Protein AF-A0A9J7KGA0-F1 (afdb_monomer)

Mean predicted aligned error: 6.12 Å

InterPro domains:
  IPR001611 Leucine-rich repeat [PF00560] (191-211)
  IPR001611 Leucine-rich repeat [PF13855] (213-264)
  IPR001611 Leucine-rich repeat [PS51450] (236-257)
  IPR002110 Ankyrin repeat [PF00023] (103-130)
  IPR002110 Ankyrin repeat [PF12796] (8-99)
  IPR002110 Ankyrin repeat [PR01415] (36-51)
  IPR002110 Ankyrin repeat [PR01415] (84-98)
  IPR002110 Ankyrin repeat [PS50088] (35-67)
  IPR002110 Ankyrin repeat [PS50088] (68-100)
  IPR002110 Ankyrin repeat [PS50088] (101-133)
  IPR002110 Ankyrin repeat [SM00248] (3-32)
  IPR002110 Ankyrin repeat [SM00248] (35-64)
  IPR002110 Ankyrin repeat [SM00248] (68-97)
  IPR002110 Ankyrin repeat [SM00248] (101-130)
  IPR003591 Leucine-rich repeat, typical subtype [SM00369] (189-210)
  IPR003591 Leucine-rich repeat, typical subtype [SM00369] (211-233)
  IPR003591 Leucine-rich repeat, typical subtype [SM00369] (234-257)
  IPR032675 Leucine-rich repeat domain superfamily [G3DSA:3.80.10.10] (159-272)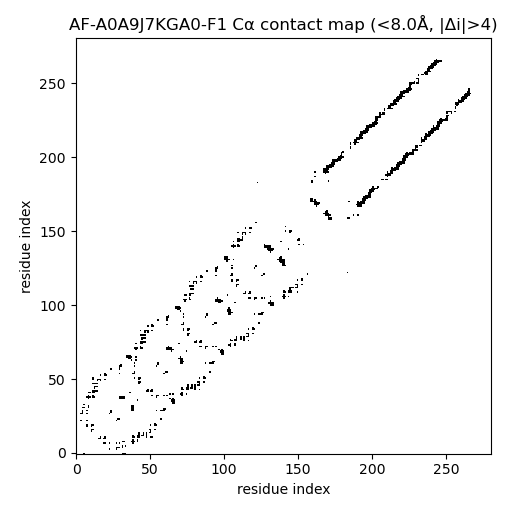
  IPR036770 Ankyrin repeat-containing domain superfamily [G3DSA:1.25.40.20] (1-158)
  IPR036770 Ankyrin repeat-containing domain superfamily [SSF48403] (6-155)

Solvent-accessible surface area (backbone atoms only — not comparable to full-atom values): 14461 Å² total; per-residue (Å²): 134,55,75,64,40,53,48,38,29,55,27,21,46,70,42,38,43,70,61,34,52,50,42,48,76,73,66,46,60,63,78,42,58,62,90,40,43,30,23,52,38,35,6,21,47,64,41,23,40,69,32,35,51,54,42,45,74,70,64,33,66,60,68,46,54,30,80,65,42,40,29,24,49,31,36,5,19,47,64,43,23,44,69,27,36,50,53,41,50,75,69,64,34,66,61,69,45,56,28,81,44,43,34,28,27,53,31,34,4,23,56,62,57,19,40,66,29,36,48,54,39,50,74,74,62,40,69,70,81,52,55,17,40,58,96,80,40,80,36,28,27,71,76,49,35,80,39,70,64,36,50,48,46,56,50,50,61,57,36,65,49,68,41,78,53,94,92,28,40,25,31,60,50,54,62,69,65,37,58,55,76,64,73,73,62,52,74,50,36,76,31,22,28,44,35,44,24,49,26,48,24,45,51,54,66,58,59,63,45,56,32,52,48,26,27,33,41,36,37,28,42,27,48,22,45,50,57,39,65,31,66,55,70,32,84,49,34,26,36,38,33,45,21,46,29,54,54,83,62,76,42,86,54,53,84,73,45,75,54,80,43,77,42,66,63,45,76,76,68,78,80,53,51,83,73,62,68,77,79,73,132

Sequence (281 aa):
MEEKEKELIDAAGRGDEVRVQQLLAEGVNVNAAHGGWTALHEAARNGHTGTVQALLTAGAPVDSRSTAEHTPLDFAAEKGHTGTVTALLAAGADINARDYDSSTPLHKAAENGHPDCVRVLLRAGANTVIKGNIDGNKKTAEELAEQEDVLKVFQFFKDLKPKVVDDLLTIELSGKGLTSVPAEVFDATDIERLVLSENRLTSIPEEIGQLQKLRELKLENNLLTELPQAITTLPNLQHIDVSHNKLETLPDGISRLQLHELYLKTIDSKRYQKKFVHYFS

Secondary structure (DSSP, 8-state):
--HHHHHHHHHHHTT-HHHHHHHHHTT--TT-EETTEEHHHHHHHTT-HHHHHHHHHTT--TT---TTS--HHHHHHHTT-HHHHHHHHHTT--TT---TT---HHHHHHHTT-HHHHHHHHHTT--TT--EEETTEEE-HHHH--SHHHHHHHHHHHHTS-EEETTEEEEE-TTS--SS--GGGTT-TT-SEEE--SS--S---GGGGG-TT--EEE--SS--S---GGGGG-TT--EEE-TTS--S---TTGGGS--SEEE---S-TTTTHHHHTTS--

pLDDT: mean 92.42, std 13.12, range [33.19, 98.88]

Structure (mmCIF, N/CA/C/O backbone):
data_AF-A0A9J7KGA0-F1
#
_entry.id   AF-A0A9J7KGA0-F1
#
loop_
_atom_site.group_PDB
_atom_site.id
_atom_site.type_symbol
_atom_site.label_atom_id
_atom_site.label_alt_id
_atom_site.label_comp_id
_atom_site.label_asym_id
_atom_site.label_entity_id
_atom_site.label_seq_id
_atom_site.pdbx_PDB_ins_code
_atom_site.Cartn_x
_atom_site.Cartn_y
_atom_site.Cartn_z
_atom_site.occupancy
_atom_site.B_iso_or_equiv
_atom_site.auth_seq_id
_atom_site.auth_comp_id
_atom_site.auth_asym_id
_atom_site.auth_atom_id
_atom_site.pdbx_PDB_model_num
ATOM 1 N N . MET A 1 1 ? 22.020 -6.355 -28.852 1.00 69.00 1 MET A N 1
ATOM 2 C CA . MET A 1 1 ? 21.158 -5.214 -28.524 1.00 69.00 1 MET A CA 1
ATOM 3 C C . MET A 1 1 ? 21.333 -4.188 -29.616 1.00 69.00 1 MET A C 1
ATOM 5 O O . MET A 1 1 ? 22.473 -3.875 -29.947 1.00 69.00 1 MET A O 1
ATOM 9 N N . GLU A 1 2 ? 20.234 -3.750 -30.207 1.00 86.19 2 GLU A N 1
ATOM 10 C CA . GLU A 1 2 ? 20.217 -2.686 -31.210 1.00 86.19 2 GLU A CA 1
ATOM 11 C C . GLU A 1 2 ? 20.407 -1.315 -30.540 1.00 86.19 2 GLU A C 1
ATOM 13 O O . GLU A 1 2 ? 20.063 -1.134 -29.373 1.00 86.19 2 GLU A O 1
ATOM 18 N N . GLU A 1 3 ? 20.937 -0.323 -31.261 1.00 92.25 3 GLU A N 1
ATOM 19 C CA . GLU A 1 3 ? 21.208 1.013 -30.696 1.00 92.25 3 GLU A CA 1
ATOM 20 C C . GLU A 1 3 ? 19.946 1.657 -30.094 1.00 92.25 3 GLU A C 1
ATOM 22 O O . GLU A 1 3 ? 19.992 2.244 -29.016 1.00 92.25 3 GLU A O 1
ATOM 27 N N . LYS A 1 4 ? 18.789 1.462 -30.741 1.00 95.12 4 LYS A N 1
ATOM 28 C CA . LYS A 1 4 ? 17.498 1.978 -30.265 1.00 95.12 4 LYS A CA 1
ATOM 29 C C . LYS A 1 4 ? 16.988 1.292 -28.997 1.00 95.12 4 LYS A C 1
ATOM 31 O O . LYS A 1 4 ? 16.292 1.919 -28.208 1.00 95.12 4 LYS A O 1
ATOM 36 N N . GLU A 1 5 ? 17.325 0.021 -28.785 1.00 96.56 5 GLU A N 1
ATOM 37 C CA . GLU A 1 5 ? 16.978 -0.694 -27.550 1.00 96.56 5 GLU A CA 1
ATOM 38 C C . GLU A 1 5 ? 17.760 -0.126 -26.361 1.00 96.56 5 GLU A C 1
ATOM 40 O O . GLU A 1 5 ? 17.200 0.085 -25.287 1.00 96.56 5 GLU A O 1
ATOM 45 N N . LYS A 1 6 ? 19.046 0.179 -26.566 1.00 95.88 6 LYS A N 1
ATOM 46 C CA . LYS A 1 6 ? 19.857 0.870 -25.560 1.00 95.88 6 LYS A CA 1
ATOM 47 C C . LYS A 1 6 ? 19.326 2.280 -25.305 1.00 95.88 6 LYS A C 1
ATOM 49 O O . LYS A 1 6 ? 19.178 2.678 -24.154 1.00 95.88 6 LYS A O 1
ATOM 54 N N . GLU A 1 7 ? 18.971 2.999 -26.368 1.00 97.44 7 GLU A N 1
ATOM 55 C CA . GLU A 1 7 ? 18.367 4.326 -26.258 1.00 97.44 7 GLU A CA 1
ATOM 56 C C . GLU A 1 7 ? 17.050 4.299 -25.468 1.00 97.44 7 GLU A C 1
ATOM 58 O O . GLU A 1 7 ? 16.812 5.199 -24.667 1.00 97.44 7 GLU A O 1
ATOM 63 N N . LEU A 1 8 ? 16.220 3.261 -25.638 1.00 98.38 8 LEU A N 1
ATOM 64 C CA . LEU A 1 8 ? 14.987 3.078 -24.867 1.00 98.38 8 LEU A CA 1
ATOM 65 C C . LEU A 1 8 ? 15.279 2.934 -23.371 1.00 98.38 8 LEU A C 1
ATOM 67 O O . LEU A 1 8 ? 14.627 3.591 -22.562 1.00 98.38 8 LEU A O 1
ATOM 71 N N . ILE A 1 9 ? 16.266 2.110 -23.007 1.00 97.88 9 ILE A N 1
ATOM 72 C CA . ILE A 1 9 ? 16.688 1.921 -21.612 1.00 97.88 9 ILE A CA 1
ATOM 73 C C . ILE A 1 9 ? 17.215 3.242 -21.031 1.00 97.88 9 ILE A C 1
ATOM 75 O O . ILE A 1 9 ? 16.792 3.656 -19.951 1.00 97.88 9 ILE A O 1
ATOM 79 N N . ASP A 1 10 ? 18.069 3.947 -21.774 1.00 97.81 10 ASP A N 1
ATOM 80 C CA . ASP A 1 10 ? 18.654 5.217 -21.344 1.00 97.81 10 ASP A CA 1
ATOM 81 C C . ASP A 1 10 ? 17.592 6.328 -21.210 1.00 97.81 10 ASP A C 1
ATOM 83 O O . ASP A 1 10 ? 17.629 7.120 -20.266 1.00 97.81 10 ASP A O 1
ATOM 87 N N . ALA A 1 11 ? 16.639 6.414 -22.145 1.00 98.31 11 ALA A N 1
ATOM 88 C CA . ALA A 1 11 ? 15.525 7.362 -22.091 1.00 98.31 11 ALA A CA 1
ATOM 89 C C . ALA A 1 11 ? 14.603 7.069 -20.903 1.00 98.31 11 ALA A C 1
ATOM 91 O O . ALA A 1 11 ? 14.199 7.996 -20.195 1.00 98.31 11 ALA A O 1
ATOM 92 N N . ALA A 1 12 ? 14.341 5.787 -20.637 1.00 98.56 12 ALA A N 1
ATOM 93 C CA . ALA A 1 12 ? 13.545 5.362 -19.500 1.00 98.56 12 ALA A CA 1
ATOM 94 C C . ALA A 1 12 ? 14.199 5.738 -18.164 1.00 98.56 12 ALA A C 1
ATOM 96 O O . ALA A 1 12 ? 13.534 6.289 -17.288 1.00 98.56 12 ALA A O 1
ATOM 97 N N . GLY A 1 13 ? 15.514 5.538 -18.044 1.00 98.06 13 GLY A N 1
ATOM 98 C CA . GLY A 1 13 ? 16.284 5.941 -16.869 1.00 98.06 13 GLY A CA 1
ATOM 99 C C . GLY A 1 13 ? 16.339 7.454 -16.637 1.00 98.06 13 GLY A C 1
ATOM 100 O O . GLY A 1 13 ? 16.525 7.871 -15.500 1.00 98.06 13 GLY A O 1
ATOM 101 N N . ARG A 1 14 ? 16.147 8.285 -17.671 1.00 98.19 14 ARG A N 1
ATOM 102 C CA . ARG A 1 14 ? 16.038 9.753 -17.533 1.00 98.19 14 ARG A CA 1
ATOM 103 C C . ARG A 1 14 ? 14.607 10.251 -17.317 1.00 98.19 14 ARG A C 1
ATOM 105 O O . ARG A 1 14 ? 14.419 11.449 -17.111 1.00 98.19 14 ARG A O 1
ATOM 112 N N . GLY A 1 15 ? 13.612 9.372 -17.434 1.00 97.75 15 GLY A N 1
ATOM 113 C CA . GLY A 1 15 ? 12.201 9.747 -17.372 1.00 97.75 15 GLY A CA 1
ATOM 114 C C . GLY A 1 15 ? 11.723 10.532 -18.594 1.00 97.75 15 GLY A C 1
ATOM 115 O O . GLY A 1 15 ? 10.752 11.280 -18.498 1.00 97.75 15 GLY A O 1
ATOM 116 N N . ASP A 1 16 ? 12.401 10.392 -19.738 1.00 98.06 16 ASP A N 1
ATOM 117 C CA . ASP A 1 16 ? 11.999 11.020 -21.000 1.00 98.06 16 ASP A CA 1
ATOM 118 C C . ASP A 1 16 ? 10.822 10.246 -21.609 1.00 98.06 16 ASP A C 1
ATOM 120 O O . ASP A 1 16 ? 10.966 9.447 -22.537 1.00 98.06 16 ASP A O 1
ATOM 124 N N . GLU A 1 17 ? 9.644 10.441 -21.018 1.00 96.75 17 GLU A N 1
ATOM 125 C CA . GLU A 1 17 ? 8.418 9.732 -21.382 1.00 96.75 17 GLU A CA 1
ATOM 126 C C . GLU A 1 17 ? 8.071 9.904 -22.865 1.00 96.75 17 GLU A C 1
ATOM 128 O O . GLU A 1 17 ? 7.678 8.938 -23.518 1.00 96.75 17 GLU A O 1
ATOM 133 N N . VAL A 1 18 ? 8.286 11.101 -23.418 1.00 97.69 18 VAL A N 1
ATOM 134 C CA . VAL A 1 18 ? 8.027 11.394 -24.833 1.00 97.69 18 VAL A CA 1
ATOM 135 C C . VAL A 1 18 ? 8.933 10.550 -25.722 1.00 97.69 18 VAL A C 1
ATOM 137 O O . VAL A 1 18 ? 8.449 9.906 -26.657 1.00 97.69 18 VAL A O 1
ATOM 140 N N . ARG A 1 19 ? 10.240 10.503 -25.430 1.00 98.12 19 ARG A N 1
ATOM 141 C CA . ARG A 1 19 ? 11.164 9.696 -26.231 1.00 98.12 19 ARG A CA 1
ATOM 142 C C . ARG A 1 19 ? 10.892 8.204 -26.083 1.00 98.12 19 ARG A C 1
ATOM 144 O O . ARG A 1 19 ? 10.942 7.491 -27.084 1.00 98.12 19 ARG A O 1
ATOM 151 N N . VAL A 1 20 ? 10.559 7.742 -24.878 1.00 98.44 20 VAL A N 1
ATOM 152 C CA . VAL A 1 20 ? 10.150 6.351 -24.629 1.00 98.44 20 VAL A CA 1
ATOM 153 C C . VAL A 1 20 ? 8.931 5.992 -25.478 1.00 98.44 20 VAL A C 1
ATOM 155 O O . VAL A 1 20 ? 8.985 5.022 -26.229 1.00 98.44 20 VAL A O 1
ATOM 158 N N . GLN A 1 21 ? 7.866 6.796 -25.446 1.00 97.88 21 GLN A N 1
ATOM 159 C CA . GLN A 1 21 ? 6.665 6.563 -26.257 1.00 97.88 21 GLN A CA 1
ATOM 160 C C . GLN A 1 21 ? 6.969 6.558 -27.759 1.00 97.88 21 GLN A C 1
ATOM 162 O O . GLN A 1 21 ? 6.458 5.706 -28.484 1.00 97.88 21 GLN A O 1
ATOM 167 N N . GLN A 1 22 ? 7.835 7.461 -28.229 1.00 98.06 22 GLN A N 1
ATOM 168 C CA . GLN A 1 22 ? 8.253 7.488 -29.629 1.00 98.06 22 GLN A CA 1
ATOM 169 C C . GLN A 1 22 ? 8.994 6.202 -30.027 1.00 98.06 22 GLN A C 1
ATOM 171 O O . GLN A 1 22 ? 8.659 5.598 -31.043 1.00 98.06 22 GLN A O 1
ATOM 176 N N . LEU A 1 23 ? 9.976 5.761 -29.234 1.00 98.06 23 LEU A N 1
ATOM 177 C CA . LEU A 1 23 ? 10.734 4.532 -29.498 1.00 98.06 23 LEU A CA 1
ATOM 178 C C . LEU A 1 23 ? 9.819 3.299 -29.517 1.00 98.06 23 LEU A C 1
ATOM 180 O O . LEU A 1 23 ? 9.940 2.450 -30.399 1.00 98.06 23 LEU A O 1
ATOM 184 N N . LEU A 1 24 ? 8.856 3.225 -28.599 1.00 97.31 24 LEU A N 1
ATOM 185 C CA . LEU A 1 24 ? 7.863 2.150 -28.571 1.00 97.31 24 LEU A CA 1
ATOM 186 C C . LEU A 1 24 ? 6.955 2.180 -29.813 1.00 97.31 24 LEU A C 1
ATOM 188 O O . LEU A 1 24 ? 6.692 1.135 -30.405 1.00 97.31 24 LEU A O 1
ATOM 192 N N . ALA A 1 25 ? 6.532 3.366 -30.264 1.00 97.38 25 ALA A N 1
ATOM 193 C CA . ALA A 1 25 ? 5.752 3.530 -31.495 1.00 97.38 25 ALA A CA 1
ATOM 194 C C . ALA A 1 25 ? 6.543 3.163 -32.766 1.00 97.38 25 ALA A C 1
ATOM 196 O O . ALA A 1 25 ? 5.957 2.728 -33.756 1.00 97.38 25 ALA A O 1
ATOM 197 N N . GLU A 1 26 ? 7.872 3.291 -32.736 1.00 96.94 26 GLU A N 1
ATOM 198 C CA . GLU A 1 26 ? 8.779 2.815 -33.789 1.00 96.94 26 GLU A CA 1
ATOM 199 C C . GLU A 1 26 ? 8.969 1.282 -33.778 1.00 96.94 26 GLU A C 1
ATOM 201 O O . GLU A 1 26 ? 9.678 0.750 -34.634 1.00 96.94 26 GLU A O 1
ATOM 206 N N . GLY A 1 27 ? 8.336 0.562 -32.843 1.00 95.62 27 GLY A N 1
ATOM 207 C CA . GLY A 1 27 ? 8.402 -0.896 -32.733 1.00 95.62 27 GLY A CA 1
ATOM 208 C C . GLY A 1 27 ? 9.640 -1.414 -32.000 1.00 95.62 27 GLY A C 1
ATOM 209 O O . GLY A 1 27 ? 9.964 -2.595 -32.126 1.00 95.62 27 GLY A O 1
ATOM 210 N N . VAL A 1 28 ? 10.344 -0.557 -31.248 1.00 97.50 28 VAL A N 1
ATOM 211 C CA . VAL A 1 28 ? 11.482 -0.988 -30.426 1.00 97.50 28 VAL A CA 1
ATOM 212 C C . VAL A 1 28 ? 10.998 -1.985 -29.378 1.00 97.50 28 VAL A C 1
ATOM 214 O O . VAL A 1 28 ? 9.994 -1.767 -28.700 1.00 97.50 28 VAL A O 1
ATOM 217 N N . ASN A 1 29 ? 11.729 -3.089 -29.241 1.00 96.62 29 ASN A N 1
ATOM 218 C CA . ASN A 1 29 ? 11.404 -4.149 -28.302 1.00 96.62 29 ASN A CA 1
ATOM 219 C C . ASN A 1 29 ? 11.450 -3.641 -26.849 1.00 96.62 29 ASN A C 1
ATOM 221 O O . ASN A 1 29 ? 12.522 -3.443 -26.279 1.00 96.62 29 ASN A O 1
ATOM 225 N N . VAL A 1 30 ? 10.277 -3.499 -26.229 1.00 97.06 30 VAL A N 1
ATOM 226 C CA . VAL A 1 30 ? 10.121 -3.066 -24.829 1.00 97.06 30 VAL A CA 1
ATOM 227 C C . VAL A 1 30 ? 10.809 -4.000 -23.821 1.00 97.06 30 VAL A C 1
ATOM 229 O O . VAL A 1 30 ? 11.177 -3.578 -22.725 1.00 97.06 30 VAL A O 1
ATOM 232 N N . ASN A 1 31 ? 11.054 -5.253 -24.215 1.00 95.00 31 ASN A N 1
ATOM 233 C CA . ASN A 1 31 ? 11.674 -6.284 -23.380 1.00 95.00 31 ASN A CA 1
ATOM 234 C C . ASN A 1 31 ? 13.195 -6.340 -23.520 1.00 95.00 31 ASN A C 1
ATOM 236 O O . ASN A 1 31 ? 13.828 -7.250 -22.981 1.00 95.00 31 ASN A O 1
ATOM 240 N N . ALA A 1 32 ? 13.792 -5.419 -24.276 1.00 94.88 32 ALA A N 1
ATOM 241 C CA . ALA A 1 32 ? 15.233 -5.379 -24.415 1.00 94.88 32 ALA A CA 1
ATOM 242 C C . ALA A 1 32 ? 15.903 -5.175 -23.047 1.00 94.88 32 ALA A C 1
ATOM 244 O O . ALA A 1 32 ? 15.463 -4.362 -22.230 1.00 94.88 32 ALA A O 1
ATOM 245 N N . ALA A 1 33 ? 16.974 -5.932 -22.807 1.00 94.75 33 ALA A N 1
ATOM 246 C CA . ALA A 1 33 ? 17.689 -5.928 -21.538 1.00 94.75 33 ALA A CA 1
ATOM 247 C C . ALA A 1 33 ? 19.200 -5.794 -21.748 1.00 94.75 33 ALA A C 1
ATOM 249 O O . ALA A 1 33 ? 19.800 -6.566 -22.502 1.00 94.75 33 ALA A O 1
ATOM 250 N N . HIS A 1 34 ? 19.829 -4.829 -21.077 1.00 92.12 34 HIS A N 1
ATOM 251 C CA . HIS A 1 34 ? 21.274 -4.615 -21.105 1.00 92.12 34 HIS A CA 1
ATOM 252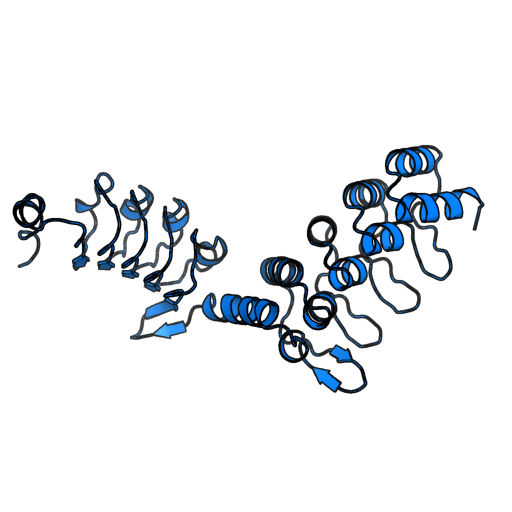 C C . HIS A 1 34 ? 21.868 -5.027 -19.761 1.00 92.12 34 HIS A C 1
ATOM 254 O O . HIS A 1 34 ? 21.534 -4.448 -18.734 1.00 92.12 34 HIS A O 1
ATOM 260 N N . GLY A 1 35 ? 22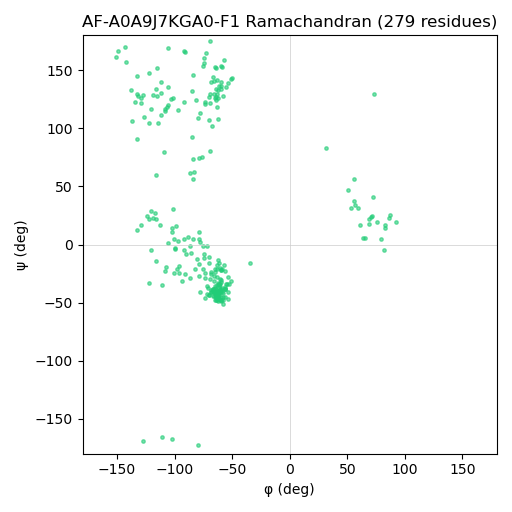.706 -6.068 -19.737 1.00 87.62 35 GLY A N 1
ATOM 261 C CA . GLY A 1 35 ? 23.232 -6.597 -18.470 1.00 87.62 35 GLY A CA 1
ATOM 262 C C . GLY A 1 35 ? 22.129 -7.064 -17.506 1.00 87.62 35 GLY A C 1
ATOM 263 O O . GLY A 1 35 ? 22.274 -6.916 -16.300 1.00 87.62 35 GLY A O 1
ATOM 264 N N . GLY A 1 36 ? 21.006 -7.560 -18.040 1.00 91.19 36 GLY A N 1
ATOM 265 C CA . GLY A 1 36 ? 19.809 -7.948 -17.280 1.00 91.19 36 GLY A CA 1
ATOM 266 C C . GLY A 1 36 ? 18.871 -6.799 -16.899 1.00 91.19 36 GLY A C 1
ATOM 267 O O . GLY A 1 36 ? 17.794 -7.059 -16.380 1.00 91.19 36 GLY A O 1
ATOM 268 N N . TRP A 1 37 ? 19.224 -5.545 -17.182 1.00 96.00 37 TRP A N 1
ATOM 269 C CA . TRP A 1 37 ? 18.372 -4.393 -16.892 1.00 96.00 37 TRP A CA 1
ATOM 270 C C . TRP A 1 37 ? 17.491 -4.043 -18.083 1.00 96.00 37 TRP A C 1
ATOM 272 O O . TRP A 1 37 ? 17.992 -3.774 -19.173 1.00 96.00 37 TRP A O 1
ATOM 282 N N . THR A 1 38 ? 16.179 -4.030 -17.865 1.00 98.00 38 THR A N 1
ATOM 283 C CA . THR A 1 38 ? 15.194 -3.536 -18.840 1.00 98.00 38 THR A CA 1
ATOM 284 C C . THR A 1 38 ? 14.927 -2.047 -18.630 1.00 98.00 38 THR A C 1
ATOM 286 O O . THR A 1 38 ? 15.221 -1.494 -17.568 1.00 98.00 38 THR A O 1
ATOM 289 N N . ALA A 1 39 ? 14.283 -1.407 -19.608 1.00 98.38 39 ALA A N 1
ATOM 290 C CA . ALA A 1 39 ? 13.811 -0.030 -19.473 1.00 98.38 39 ALA A CA 1
ATOM 291 C C . ALA A 1 39 ? 12.897 0.156 -18.244 1.00 98.38 39 ALA A C 1
ATOM 293 O O . ALA A 1 39 ? 12.957 1.186 -17.574 1.00 98.38 39 ALA A O 1
ATOM 294 N N . LEU A 1 40 ? 12.099 -0.865 -17.903 1.00 98.75 40 LEU A N 1
ATOM 295 C CA . LEU A 1 40 ? 11.212 -0.836 -16.739 1.00 98.75 40 LEU A CA 1
ATOM 296 C C . LEU A 1 40 ? 11.992 -0.801 -15.416 1.00 98.75 40 LEU A C 1
ATOM 298 O O . LEU A 1 40 ? 11.597 -0.071 -14.512 1.00 98.75 40 LEU A O 1
ATOM 302 N N . HIS A 1 41 ? 13.117 -1.521 -15.312 1.00 98.62 41 HIS A N 1
ATOM 303 C CA . HIS A 1 41 ? 13.981 -1.455 -14.128 1.00 98.62 41 HIS A CA 1
ATOM 304 C C . HIS A 1 41 ? 14.593 -0.060 -13.949 1.00 98.62 41 HIS A C 1
ATOM 306 O O . HIS A 1 41 ? 14.578 0.475 -12.844 1.00 98.62 41 HIS A O 1
ATOM 312 N N . GLU A 1 42 ? 15.108 0.543 -15.026 1.00 98.44 42 GLU A N 1
ATOM 313 C CA . GLU A 1 42 ? 15.718 1.879 -14.984 1.00 98.44 42 GLU A CA 1
ATOM 314 C C . GLU A 1 42 ? 14.701 2.967 -14.615 1.00 98.44 42 GLU A C 1
ATOM 316 O O . GLU A 1 42 ? 14.950 3.770 -13.713 1.00 98.44 42 GLU A O 1
ATOM 321 N N . ALA A 1 43 ? 13.518 2.954 -15.239 1.00 98.75 43 ALA A N 1
ATOM 322 C CA . ALA A 1 43 ? 12.446 3.883 -14.892 1.00 98.75 43 ALA A CA 1
ATOM 323 C C . ALA A 1 43 ? 11.975 3.698 -13.440 1.00 98.75 43 ALA A C 1
ATOM 325 O O . ALA A 1 43 ? 11.733 4.687 -12.744 1.00 98.75 43 ALA A O 1
ATOM 326 N N . ALA A 1 44 ? 11.875 2.449 -12.967 1.00 98.81 44 ALA A N 1
ATOM 327 C CA . ALA A 1 44 ? 11.420 2.159 -11.615 1.00 98.81 44 ALA A CA 1
ATOM 328 C C . ALA A 1 44 ? 12.436 2.569 -10.543 1.00 98.81 44 ALA A C 1
ATOM 330 O O . ALA A 1 44 ? 12.059 3.209 -9.561 1.00 98.81 44 ALA A O 1
ATOM 331 N N . ARG A 1 45 ? 13.726 2.275 -10.760 1.00 98.56 45 ARG A N 1
ATOM 332 C CA . ARG A 1 45 ? 14.823 2.660 -9.858 1.00 98.56 45 ARG A CA 1
ATOM 333 C C . ARG A 1 45 ? 14.927 4.171 -9.673 1.00 98.56 45 ARG A C 1
ATOM 335 O O . ARG A 1 45 ? 15.319 4.605 -8.601 1.00 98.56 45 ARG A O 1
ATOM 342 N N . ASN A 1 46 ? 14.593 4.954 -10.699 1.00 98.56 46 ASN A N 1
ATOM 343 C CA . ASN A 1 46 ? 14.683 6.418 -10.660 1.00 98.56 46 ASN A CA 1
ATOM 344 C C . ASN A 1 46 ? 13.319 7.102 -10.416 1.00 98.56 46 ASN A C 1
ATOM 346 O O . ASN A 1 46 ? 13.224 8.329 -10.444 1.00 98.56 46 ASN A O 1
ATOM 350 N N . GLY A 1 47 ? 12.251 6.329 -10.181 1.00 98.44 47 GLY A N 1
ATOM 351 C CA . GLY A 1 47 ? 10.949 6.847 -9.744 1.00 98.44 47 GLY A CA 1
ATOM 352 C C . GLY A 1 47 ? 10.119 7.528 -10.834 1.00 98.44 47 GLY A C 1
ATOM 353 O O . GLY A 1 47 ? 9.195 8.295 -10.537 1.00 98.44 47 GLY A O 1
ATOM 354 N N . HIS A 1 48 ? 10.421 7.265 -12.106 1.00 98.69 48 HIS A N 1
ATOM 355 C CA . HIS A 1 48 ? 9.741 7.865 -13.252 1.00 98.69 48 HIS A CA 1
ATOM 356 C C . HIS A 1 48 ? 8.392 7.185 -13.513 1.00 98.69 48 HIS A C 1
ATOM 358 O O . HIS A 1 48 ? 8.223 6.407 -14.448 1.00 98.69 48 HIS A O 1
ATOM 364 N N . THR A 1 49 ? 7.411 7.488 -12.661 1.00 98.56 49 THR A N 1
ATOM 365 C CA . THR A 1 49 ? 6.106 6.801 -12.627 1.00 98.56 49 THR A CA 1
ATOM 366 C C . THR A 1 49 ? 5.352 6.860 -13.966 1.00 98.56 49 THR A C 1
ATOM 368 O O . THR A 1 49 ? 4.814 5.840 -14.388 1.00 98.56 49 THR A O 1
ATOM 371 N N . GLY A 1 50 ? 5.351 8.003 -14.666 1.00 98.19 50 GLY A N 1
ATOM 372 C CA . GLY A 1 50 ? 4.722 8.123 -15.995 1.00 98.19 50 GLY A CA 1
ATOM 373 C C . GLY A 1 50 ? 5.395 7.233 -17.045 1.00 98.19 50 GLY A C 1
ATOM 374 O O . GLY A 1 50 ? 4.739 6.487 -17.768 1.00 98.19 50 GLY A O 1
ATOM 375 N N . THR A 1 51 ? 6.728 7.189 -17.035 1.00 98.75 51 THR A N 1
ATOM 376 C CA . THR A 1 51 ? 7.513 6.291 -17.889 1.00 98.75 51 THR A CA 1
ATOM 377 C C . THR A 1 51 ? 7.270 4.815 -17.568 1.00 98.75 51 THR A C 1
ATOM 379 O O . THR A 1 51 ? 7.108 4.013 -18.485 1.00 98.75 51 THR A O 1
ATOM 382 N N . VAL A 1 52 ? 7.186 4.448 -16.285 1.00 98.81 52 VAL A N 1
ATOM 383 C CA . VAL A 1 52 ? 6.819 3.091 -15.845 1.00 98.81 52 VAL A CA 1
ATOM 384 C C . VAL A 1 52 ? 5.449 2.699 -16.400 1.00 98.81 52 VAL A C 1
ATOM 386 O O . VAL A 1 52 ? 5.317 1.637 -17.002 1.00 98.81 52 VAL A O 1
ATOM 389 N N . GLN A 1 53 ? 4.447 3.573 -16.280 1.00 98.62 53 GLN A N 1
ATOM 390 C CA . GLN A 1 53 ? 3.108 3.330 -16.823 1.00 98.62 53 GLN A CA 1
ATOM 391 C C . GLN A 1 53 ? 3.114 3.182 -18.351 1.00 98.62 53 GLN A C 1
ATOM 393 O O . GLN A 1 53 ? 2.452 2.283 -18.876 1.00 98.62 53 GLN A O 1
ATOM 398 N N . ALA A 1 54 ? 3.881 4.008 -19.070 1.00 98.19 54 ALA A N 1
ATOM 399 C CA . ALA A 1 54 ? 4.015 3.914 -20.523 1.00 98.19 54 ALA A CA 1
ATOM 400 C C . ALA A 1 54 ? 4.634 2.573 -20.960 1.00 98.19 54 ALA A C 1
ATOM 402 O O . ALA A 1 54 ? 4.115 1.919 -21.864 1.00 98.19 54 ALA A O 1
ATOM 403 N N . LEU A 1 55 ? 5.698 2.127 -20.283 1.00 98.69 55 LEU A N 1
ATOM 404 C CA . LEU A 1 55 ? 6.356 0.845 -20.558 1.00 98.69 55 LEU A CA 1
ATOM 405 C C . LEU A 1 55 ? 5.430 -0.347 -20.275 1.00 98.69 55 LEU A C 1
ATOM 407 O O . LEU A 1 55 ? 5.331 -1.253 -21.100 1.00 98.69 55 LEU A O 1
ATOM 411 N N . LEU A 1 56 ? 4.712 -0.331 -19.148 1.00 98.50 56 LEU A N 1
ATOM 412 C CA . LEU A 1 56 ? 3.730 -1.367 -18.802 1.00 98.50 56 LEU A CA 1
ATOM 413 C C . LEU A 1 56 ? 2.581 -1.417 -19.818 1.00 98.50 56 LEU A C 1
ATOM 415 O O . LEU A 1 56 ? 2.199 -2.495 -20.265 1.00 98.50 56 LEU A O 1
ATOM 419 N N . THR A 1 57 ? 2.081 -0.254 -20.250 1.00 98.00 57 THR A N 1
ATOM 420 C CA 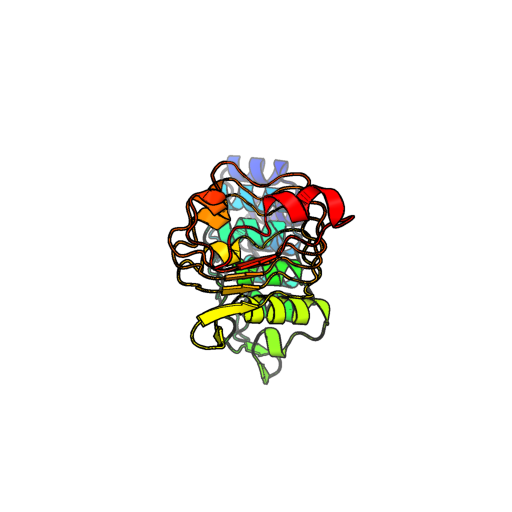. THR A 1 57 ? 1.038 -0.150 -21.288 1.00 98.00 57 THR A CA 1
ATOM 421 C C . THR A 1 57 ? 1.508 -0.726 -22.624 1.00 98.00 57 THR A C 1
ATOM 423 O O . THR A 1 57 ? 0.726 -1.342 -23.344 1.00 98.00 57 THR A O 1
ATOM 426 N N . ALA A 1 58 ? 2.795 -0.575 -22.943 1.00 97.69 58 ALA A N 1
ATOM 427 C CA . ALA A 1 58 ? 3.411 -1.171 -24.125 1.00 97.69 58 ALA A CA 1
ATOM 428 C C . ALA A 1 58 ? 3.736 -2.671 -23.976 1.00 97.69 58 ALA A C 1
ATOM 430 O O . ALA A 1 58 ? 4.271 -3.270 -24.906 1.00 97.69 58 ALA A O 1
ATOM 431 N N . GLY A 1 59 ? 3.398 -3.292 -22.840 1.00 97.44 59 GLY A N 1
ATOM 432 C CA . GLY A 1 59 ? 3.537 -4.730 -22.622 1.00 97.44 59 GLY A CA 1
ATOM 433 C C . GLY A 1 59 ? 4.854 -5.164 -21.980 1.00 97.44 59 GLY A C 1
ATOM 434 O O . GLY A 1 59 ? 5.203 -6.340 -22.087 1.00 97.44 59 GLY A O 1
ATOM 435 N N . ALA A 1 60 ? 5.583 -4.260 -21.313 1.00 98.31 60 ALA A N 1
ATOM 436 C CA . ALA A 1 60 ? 6.719 -4.647 -20.477 1.00 98.31 60 ALA A CA 1
ATOM 437 C C . ALA A 1 60 ? 6.268 -5.636 -19.376 1.00 98.31 60 ALA A C 1
ATOM 439 O O . ALA A 1 60 ? 5.340 -5.314 -18.629 1.00 98.31 60 ALA A O 1
ATOM 440 N N . PRO A 1 61 ? 6.914 -6.807 -19.211 1.00 98.38 61 PRO A N 1
ATOM 441 C CA . PRO A 1 61 ? 6.623 -7.727 -18.123 1.00 98.38 61 PRO A CA 1
ATOM 442 C C . PRO A 1 61 ? 6.933 -7.067 -16.782 1.00 98.38 61 PRO A C 1
ATOM 444 O O . PRO A 1 61 ? 8.086 -6.716 -16.509 1.00 98.38 61 PRO A O 1
ATOM 447 N N . VAL A 1 62 ? 5.897 -6.920 -15.956 1.00 98.56 62 VAL A N 1
ATOM 448 C CA . VAL A 1 62 ? 5.959 -6.205 -14.675 1.00 98.56 62 VAL A CA 1
ATOM 449 C C . VAL A 1 62 ? 6.999 -6.800 -13.716 1.00 98.56 62 VAL A C 1
ATOM 451 O O . VAL A 1 62 ? 7.743 -6.050 -13.090 1.00 98.56 62 VAL A O 1
ATOM 454 N N . ASP A 1 63 ? 7.137 -8.129 -13.709 1.00 98.31 63 ASP A N 1
ATOM 455 C CA . ASP A 1 63 ? 8.072 -8.881 -12.859 1.00 98.31 63 ASP A CA 1
ATOM 456 C C . ASP A 1 63 ? 9.335 -9.328 -13.610 1.00 98.31 63 ASP A C 1
ATOM 458 O O . ASP A 1 63 ? 9.911 -10.380 -13.323 1.00 98.31 63 ASP A O 1
ATOM 462 N N . SER A 1 64 ? 9.772 -8.554 -14.611 1.00 97.31 64 SER A N 1
ATOM 463 C CA . SER A 1 64 ? 11.082 -8.774 -15.241 1.00 97.31 64 SER A CA 1
ATOM 464 C C . SER A 1 64 ? 12.170 -8.864 -14.167 1.00 97.31 64 SER A C 1
ATOM 466 O O . SER A 1 64 ? 12.119 -8.132 -13.185 1.00 97.31 64 SER A O 1
ATOM 468 N N . ARG A 1 65 ? 13.161 -9.743 -14.342 1.00 96.38 65 ARG A N 1
ATOM 469 C CA . ARG A 1 65 ? 14.180 -10.001 -13.314 1.00 96.38 65 ARG A CA 1
ATOM 470 C C . ARG A 1 65 ? 15.551 -9.572 -13.807 1.00 96.38 65 ARG A C 1
ATOM 472 O O . ARG A 1 65 ? 15.968 -9.955 -14.901 1.00 96.38 65 ARG A O 1
ATOM 479 N N . SER A 1 66 ? 16.232 -8.763 -13.002 1.00 95.00 66 SER A N 1
ATOM 480 C CA . SER A 1 66 ? 17.625 -8.384 -13.235 1.00 95.00 66 SER A CA 1
ATOM 481 C C . SER A 1 66 ? 18.573 -9.571 -13.036 1.00 95.00 66 SER A C 1
ATOM 483 O O . SER A 1 66 ? 18.178 -10.634 -12.563 1.00 95.00 66 SER A O 1
ATOM 485 N N . THR A 1 67 ? 19.866 -9.391 -13.321 1.00 92.94 67 THR A N 1
ATOM 486 C CA . THR A 1 67 ? 20.878 -10.429 -13.045 1.00 92.94 67 THR A CA 1
ATOM 487 C C . THR A 1 67 ? 20.974 -10.821 -11.576 1.00 92.94 67 THR A C 1
ATOM 489 O O . THR A 1 67 ? 21.488 -11.895 -11.297 1.00 92.94 67 THR A O 1
ATOM 492 N N . ALA A 1 68 ? 20.533 -9.955 -10.658 1.00 89.94 68 ALA A N 1
ATOM 493 C CA . ALA A 1 68 ? 20.488 -10.203 -9.219 1.00 89.94 68 ALA A CA 1
ATOM 494 C C . ALA A 1 68 ? 19.087 -10.624 -8.742 1.00 89.94 68 ALA A C 1
ATOM 496 O O . ALA A 1 68 ? 18.806 -10.552 -7.551 1.00 89.94 68 ALA A O 1
ATOM 497 N N . GLU A 1 69 ? 18.203 -11.027 -9.662 1.00 95.31 69 GLU A N 1
ATOM 498 C CA . GLU A 1 69 ? 16.841 -11.487 -9.368 1.00 95.31 69 GLU A CA 1
ATOM 499 C C . GLU A 1 69 ? 15.905 -10.407 -8.778 1.00 95.31 69 GLU A C 1
ATOM 501 O O . GLU A 1 69 ? 14.750 -10.692 -8.473 1.00 95.31 69 GLU A O 1
ATOM 506 N N . HIS A 1 70 ? 16.354 -9.149 -8.689 1.00 96.62 70 HIS A N 1
ATOM 507 C CA . HIS A 1 70 ? 15.493 -8.010 -8.362 1.00 96.62 70 HIS A CA 1
ATOM 508 C C . HIS A 1 70 ? 14.507 -7.712 -9.492 1.00 96.62 70 HIS A C 1
ATOM 510 O O . HIS A 1 70 ? 14.888 -7.728 -10.667 1.00 96.62 70 HIS A O 1
ATOM 516 N N . THR A 1 71 ? 13.283 -7.379 -9.105 1.00 98.38 71 THR A N 1
ATOM 517 C CA . THR A 1 71 ? 12.200 -6.871 -9.950 1.00 98.38 71 THR A CA 1
ATOM 518 C C . THR A 1 71 ? 12.203 -5.335 -10.002 1.00 98.38 71 THR A C 1
ATOM 520 O O . THR A 1 71 ? 12.825 -4.678 -9.161 1.00 98.38 71 THR A O 1
ATOM 523 N N . PRO A 1 72 ? 11.468 -4.704 -10.938 1.00 98.69 72 PRO A N 1
ATOM 524 C CA . PRO A 1 72 ? 11.210 -3.266 -10.890 1.00 98.69 72 PRO A CA 1
ATOM 525 C C . PRO A 1 72 ? 10.590 -2.803 -9.562 1.00 98.69 72 PRO A C 1
ATOM 527 O O . PRO A 1 72 ? 10.904 -1.708 -9.092 1.00 98.69 72 PRO A O 1
ATOM 530 N N . LEU A 1 73 ? 9.742 -3.634 -8.938 1.00 98.88 73 LEU A N 1
ATOM 531 C CA . LEU A 1 73 ? 9.115 -3.327 -7.650 1.00 98.88 73 LEU A CA 1
ATOM 532 C C . LEU A 1 73 ? 10.146 -3.280 -6.515 1.00 98.88 73 LEU A C 1
ATOM 534 O O . LEU A 1 73 ? 10.063 -2.382 -5.679 1.00 98.88 73 LEU A O 1
ATOM 538 N N . ASP A 1 74 ? 11.143 -4.172 -6.526 1.00 98.38 74 ASP A N 1
ATOM 539 C CA . ASP A 1 74 ? 12.248 -4.147 -5.559 1.00 98.38 74 ASP A CA 1
ATOM 540 C C . ASP A 1 74 ? 13.017 -2.826 -5.631 1.00 98.38 74 ASP A C 1
ATOM 542 O O . ASP A 1 74 ? 13.214 -2.181 -4.604 1.00 98.38 74 ASP A O 1
ATOM 546 N N . PHE A 1 75 ? 13.384 -2.370 -6.834 1.00 98.62 75 PHE A N 1
ATOM 547 C CA . PHE A 1 75 ? 14.120 -1.111 -6.995 1.00 98.62 75 PHE A CA 1
ATOM 548 C C . PHE A 1 75 ? 13.295 0.119 -6.612 1.00 98.62 75 PHE A C 1
ATOM 550 O O . PHE A 1 75 ? 13.815 1.029 -5.967 1.00 98.62 75 PHE A O 1
ATOM 557 N N . ALA A 1 76 ? 12.010 0.158 -6.974 1.00 98.88 76 ALA A N 1
ATOM 558 C CA . ALA A 1 76 ? 11.130 1.252 -6.569 1.00 98.88 76 ALA A CA 1
ATOM 559 C C . ALA A 1 76 ? 10.967 1.310 -5.041 1.00 98.88 76 ALA A C 1
ATOM 561 O O . ALA A 1 76 ? 10.964 2.397 -4.463 1.00 98.88 76 ALA A O 1
ATOM 562 N N . ALA A 1 77 ? 10.864 0.148 -4.389 1.00 98.81 77 ALA A N 1
ATOM 563 C CA . ALA A 1 77 ? 10.768 0.033 -2.940 1.00 98.81 77 ALA A CA 1
ATOM 564 C C . ALA A 1 77 ? 12.085 0.401 -2.238 1.00 98.81 77 ALA A C 1
ATOM 566 O O . ALA A 1 77 ? 12.052 1.152 -1.268 1.00 98.81 77 ALA A O 1
ATOM 567 N N . GLU A 1 78 ? 13.232 -0.058 -2.751 1.00 98.50 78 GLU A N 1
ATOM 568 C CA . GLU A 1 78 ? 14.579 0.262 -2.251 1.00 98.50 78 GLU A CA 1
ATOM 569 C C . GLU A 1 78 ? 14.886 1.762 -2.315 1.00 98.50 78 GLU A C 1
ATOM 571 O O . GLU A 1 78 ? 15.595 2.277 -1.459 1.00 98.50 78 GLU A O 1
ATOM 576 N N . LYS A 1 79 ? 14.369 2.470 -3.330 1.00 98.62 79 LYS A N 1
ATOM 577 C CA . LYS A 1 79 ? 14.580 3.919 -3.514 1.00 98.62 79 LYS A CA 1
ATOM 578 C C . LYS A 1 79 ? 13.444 4.794 -2.977 1.00 98.62 79 LYS A C 1
ATOM 580 O O . LYS A 1 79 ? 13.481 6.014 -3.136 1.00 98.62 79 LYS A O 1
ATOM 585 N N . GLY A 1 80 ? 12.427 4.196 -2.356 1.00 98.56 80 GLY A N 1
ATOM 586 C CA . GLY A 1 80 ? 11.342 4.934 -1.707 1.00 98.56 80 GLY A CA 1
ATOM 587 C C . GLY A 1 80 ? 10.377 5.619 -2.680 1.00 98.56 80 GLY A C 1
ATOM 588 O O . GLY A 1 80 ? 9.732 6.611 -2.335 1.00 98.56 80 GLY A O 1
ATOM 589 N N . HIS A 1 81 ? 10.263 5.126 -3.913 1.00 98.75 81 HIS A N 1
ATOM 590 C CA . HIS A 1 81 ? 9.424 5.715 -4.954 1.00 98.75 81 HIS A CA 1
ATOM 591 C C . HIS A 1 81 ? 7.969 5.240 -4.851 1.00 98.75 81 HIS A C 1
ATOM 593 O O . HIS A 1 81 ? 7.480 4.468 -5.675 1.00 98.75 81 HIS A O 1
ATOM 599 N N . THR A 1 82 ? 7.242 5.745 -3.850 1.00 98.56 82 THR A N 1
ATOM 600 C CA . THR A 1 82 ? 5.874 5.313 -3.497 1.00 98.56 82 THR A CA 1
ATOM 601 C C . THR A 1 82 ? 4.880 5.347 -4.667 1.00 98.56 82 THR A C 1
ATOM 603 O O . THR A 1 82 ? 4.077 4.425 -4.827 1.00 98.56 82 THR A O 1
ATOM 606 N N . GLY A 1 83 ? 4.931 6.378 -5.519 1.00 98.56 83 GLY A N 1
ATOM 607 C CA . GLY A 1 83 ? 4.075 6.461 -6.712 1.00 98.56 83 GLY A CA 1
ATOM 608 C C . GLY A 1 83 ? 4.357 5.347 -7.725 1.00 98.56 83 GLY A C 1
ATOM 609 O O . GLY A 1 83 ? 3.433 4.755 -8.279 1.00 98.56 83 GLY A O 1
ATOM 610 N N . THR A 1 84 ? 5.630 4.992 -7.898 1.00 98.88 84 THR A N 1
ATOM 611 C CA . THR A 1 84 ? 6.059 3.893 -8.765 1.00 98.88 84 THR A CA 1
ATOM 612 C C . THR A 1 84 ? 5.711 2.529 -8.173 1.00 98.88 84 THR A C 1
ATOM 614 O O . THR A 1 84 ? 5.178 1.690 -8.894 1.00 98.88 84 THR A O 1
ATOM 617 N N . VAL A 1 85 ? 5.919 2.326 -6.865 1.00 98.88 85 VAL A N 1
ATOM 618 C CA . VAL A 1 85 ? 5.462 1.123 -6.140 1.00 98.88 85 VAL A CA 1
ATOM 619 C C . VAL A 1 85 ? 3.963 0.911 -6.363 1.00 98.88 85 VAL A C 1
ATOM 621 O O . VAL A 1 85 ? 3.535 -0.179 -6.726 1.00 98.88 85 VAL A O 1
ATOM 624 N N . THR A 1 86 ? 3.168 1.976 -6.230 1.00 98.75 86 THR A N 1
ATOM 625 C CA . THR A 1 86 ? 1.713 1.925 -6.432 1.00 98.75 86 THR A CA 1
ATOM 626 C C . THR A 1 86 ? 1.355 1.547 -7.874 1.00 98.75 86 THR A C 1
ATOM 628 O O . THR A 1 86 ? 0.497 0.693 -8.086 1.00 98.75 86 THR A O 1
ATOM 631 N N . ALA A 1 87 ? 2.025 2.139 -8.870 1.00 98.69 87 ALA A N 1
ATOM 632 C CA . ALA A 1 87 ? 1.789 1.837 -10.284 1.00 98.69 87 ALA A CA 1
ATOM 633 C C . ALA A 1 87 ? 2.149 0.386 -10.652 1.00 98.69 87 ALA A C 1
ATOM 635 O O . ALA A 1 87 ? 1.403 -0.258 -11.386 1.00 98.69 87 ALA A O 1
ATOM 636 N N . LEU A 1 88 ? 3.257 -0.140 -10.122 1.00 98.88 88 LEU A N 1
ATOM 637 C CA . LEU A 1 88 ? 3.683 -1.524 -10.350 1.00 98.88 88 LEU A CA 1
ATOM 638 C C . LEU A 1 88 ? 2.715 -2.529 -9.712 1.00 98.88 88 LEU A C 1
ATOM 640 O O . LEU A 1 88 ? 2.305 -3.480 -10.372 1.00 98.88 88 LEU A O 1
ATOM 644 N N . LEU A 1 89 ? 2.279 -2.288 -8.470 1.00 98.81 89 LEU A N 1
ATOM 645 C CA . LEU A 1 89 ? 1.272 -3.126 -7.808 1.00 98.81 89 LEU A CA 1
ATOM 646 C C . LEU A 1 89 ? -0.068 -3.108 -8.558 1.00 98.81 89 LEU A C 1
ATOM 648 O O . LEU A 1 89 ? -0.678 -4.155 -8.752 1.00 98.81 89 LEU A O 1
ATOM 652 N N . ALA A 1 90 ? -0.502 -1.940 -9.044 1.00 98.50 90 ALA A N 1
ATOM 653 C CA . ALA A 1 90 ? -1.713 -1.819 -9.859 1.00 98.50 90 ALA A CA 1
ATOM 654 C C . ALA A 1 90 ? -1.614 -2.576 -11.197 1.00 98.50 90 ALA A C 1
ATOM 656 O O . ALA A 1 90 ? -2.630 -3.029 -11.722 1.00 98.50 90 ALA A O 1
ATOM 657 N N . ALA A 1 91 ? -0.401 -2.743 -11.730 1.00 98.50 91 ALA A N 1
ATOM 658 C CA . ALA A 1 91 ? -0.124 -3.550 -12.916 1.00 98.50 91 ALA A CA 1
ATOM 659 C C . ALA A 1 91 ? 0.064 -5.051 -12.616 1.00 98.50 91 ALA A C 1
ATOM 661 O O . ALA A 1 91 ? 0.363 -5.818 -13.530 1.00 98.50 91 ALA A O 1
ATOM 662 N N . GLY A 1 92 ? -0.134 -5.478 -11.364 1.00 98.38 92 GLY A N 1
ATOM 663 C CA . GLY A 1 92 ? -0.093 -6.883 -10.965 1.00 98.38 92 GLY A CA 1
ATOM 664 C C . GLY A 1 92 ? 1.297 -7.419 -10.632 1.00 98.38 92 GLY A C 1
ATOM 665 O O . GLY A 1 92 ? 1.481 -8.629 -10.717 1.00 98.38 92 GLY A O 1
ATOM 666 N N . ALA A 1 93 ? 2.253 -6.556 -10.266 1.00 98.75 93 ALA A N 1
ATOM 667 C CA . ALA A 1 93 ? 3.555 -6.994 -9.760 1.00 98.75 93 ALA A CA 1
ATOM 668 C C . ALA A 1 93 ? 3.400 -7.971 -8.583 1.00 98.75 93 ALA A C 1
ATOM 670 O O . ALA A 1 93 ? 2.583 -7.733 -7.683 1.00 98.75 93 ALA A O 1
ATOM 671 N N . ASP A 1 94 ? 4.216 -9.026 -8.543 1.00 98.69 94 ASP A N 1
ATOM 672 C CA . ASP A 1 94 ? 4.265 -9.926 -7.391 1.00 98.69 94 ASP A CA 1
ATOM 673 C C . ASP A 1 94 ? 4.850 -9.196 -6.174 1.00 98.69 94 ASP A C 1
ATOM 675 O O . ASP A 1 94 ? 6.060 -9.025 -6.012 1.00 98.69 94 ASP A O 1
ATOM 679 N N . ILE A 1 95 ? 3.960 -8.797 -5.268 1.00 98.69 95 ILE A N 1
ATOM 680 C CA . ILE A 1 95 ? 4.294 -8.084 -4.034 1.00 98.69 95 ILE A CA 1
ATOM 681 C C . ILE A 1 95 ? 5.252 -8.855 -3.109 1.00 98.69 95 ILE A C 1
ATOM 683 O O . ILE A 1 95 ? 5.905 -8.252 -2.254 1.00 98.69 95 ILE A O 1
ATOM 687 N N . ASN A 1 96 ? 5.340 -10.180 -3.259 1.00 98.56 96 ASN A N 1
ATOM 688 C CA . ASN A 1 96 ? 6.195 -11.050 -2.455 1.00 98.56 96 ASN A CA 1
ATOM 689 C C . ASN A 1 96 ? 7.339 -11.677 -3.267 1.00 98.56 96 ASN A C 1
ATOM 691 O O . ASN A 1 96 ? 7.944 -12.643 -2.783 1.00 98.56 96 ASN A O 1
ATOM 695 N N . ALA A 1 97 ? 7.654 -11.134 -4.451 1.00 98.12 97 ALA A N 1
ATOM 696 C CA . ALA A 1 97 ? 8.801 -11.556 -5.246 1.00 98.12 97 ALA A CA 1
ATOM 697 C C . ALA A 1 97 ? 10.074 -11.590 -4.387 1.00 98.12 97 ALA A C 1
ATOM 699 O O . ALA A 1 97 ? 10.248 -10.776 -3.480 1.00 98.12 97 ALA A O 1
ATOM 700 N N . ARG A 1 98 ? 10.947 -12.571 -4.638 1.00 96.44 98 ARG A N 1
ATOM 701 C CA . ARG A 1 98 ? 12.157 -12.806 -3.837 1.00 96.44 98 ARG A CA 1
ATOM 702 C C . ARG A 1 98 ? 13.397 -12.663 -4.692 1.00 96.44 98 ARG A C 1
ATOM 704 O O . ARG A 1 98 ? 13.473 -13.336 -5.714 1.00 96.44 98 ARG A O 1
ATOM 711 N N . ASP A 1 99 ? 14.363 -11.863 -4.268 1.00 94.88 99 ASP A N 1
ATOM 712 C CA . ASP A 1 99 ? 15.695 -11.819 -4.884 1.00 94.88 99 ASP A CA 1
ATOM 713 C C . ASP A 1 99 ? 16.588 -12.996 -4.414 1.00 94.88 99 ASP A C 1
ATOM 715 O O . ASP A 1 99 ? 16.127 -13.919 -3.727 1.00 94.88 99 ASP A O 1
ATOM 719 N N . TYR A 1 100 ? 17.876 -12.993 -4.782 1.00 94.31 100 TYR A N 1
ATOM 720 C CA . TYR A 1 100 ? 18.828 -14.024 -4.333 1.00 94.31 100 TYR A CA 1
ATOM 721 C C . TYR A 1 100 ? 19.036 -14.054 -2.821 1.00 94.31 100 TYR A C 1
ATOM 723 O O . TYR A 1 100 ? 19.195 -15.133 -2.242 1.00 94.31 100 TYR A O 1
ATOM 731 N N . ASP A 1 101 ? 18.964 -12.891 -2.179 1.00 93.94 101 ASP A N 1
ATOM 732 C CA . ASP A 1 101 ? 19.004 -12.767 -0.728 1.00 93.94 101 ASP A CA 1
ATOM 733 C C . ASP A 1 101 ? 17.653 -13.097 -0.113 1.00 93.94 101 ASP A C 1
ATOM 735 O O . ASP A 1 101 ? 17.447 -12.900 1.082 1.00 93.94 101 ASP A O 1
ATOM 739 N N . SER A 1 102 ? 16.709 -13.656 -0.880 1.00 95.94 102 SER A N 1
ATOM 740 C CA . SER A 1 102 ? 15.407 -14.043 -0.363 1.00 95.94 102 SER A CA 1
ATOM 741 C C . SER A 1 102 ? 14.607 -12.847 0.191 1.00 95.94 102 SER A C 1
ATOM 743 O O . SER A 1 102 ? 13.643 -13.037 0.942 1.00 95.94 102 SER A O 1
ATOM 745 N N . SER A 1 103 ? 15.001 -11.628 -0.164 1.00 97.12 103 SER A N 1
ATOM 746 C CA . SER A 1 103 ? 14.379 -10.377 0.250 1.00 97.12 103 SER A CA 1
ATOM 747 C C . SER A 1 103 ? 13.198 -10.066 -0.650 1.00 97.12 103 SER A C 1
ATOM 749 O O . SER A 1 103 ? 13.215 -10.384 -1.835 1.00 97.12 103 SER A O 1
ATOM 751 N N . THR A 1 104 ? 12.168 -9.457 -0.070 1.00 98.38 104 THR A N 1
ATOM 752 C CA . THR A 1 104 ? 10.989 -8.975 -0.806 1.00 98.38 104 THR A CA 1
ATOM 753 C C . THR A 1 104 ? 11.023 -7.455 -0.939 1.00 98.38 104 THR A C 1
ATOM 755 O O . THR A 1 104 ? 11.766 -6.812 -0.186 1.00 98.38 104 THR A O 1
ATOM 758 N N . PRO A 1 105 ? 10.157 -6.842 -1.764 1.00 98.69 105 PRO A N 1
ATOM 759 C CA . PRO A 1 105 ? 10.043 -5.386 -1.817 1.00 98.69 105 PRO A CA 1
ATOM 760 C C . PRO A 1 105 ? 9.812 -4.747 -0.438 1.00 98.69 105 PRO A C 1
ATOM 762 O O . PRO A 1 105 ? 10.345 -3.679 -0.139 1.00 98.69 105 PRO A O 1
ATOM 765 N N . LEU A 1 106 ? 9.076 -5.429 0.453 1.00 98.75 106 LEU A N 1
ATOM 766 C CA . LEU A 1 106 ? 8.865 -4.972 1.830 1.00 98.75 106 LEU A CA 1
ATOM 767 C C . LEU A 1 106 ? 10.167 -4.956 2.648 1.00 98.75 106 LEU A C 1
ATOM 769 O O . LEU A 1 106 ? 10.347 -4.045 3.450 1.00 98.75 106 LEU A O 1
ATOM 773 N N . HIS A 1 107 ? 11.078 -5.914 2.430 1.00 98.44 107 HIS A N 1
ATOM 774 C CA . HIS A 1 107 ? 12.405 -5.900 3.058 1.00 98.44 107 HIS A CA 1
ATOM 775 C C . HIS A 1 107 ? 13.209 -4.692 2.572 1.00 98.44 107 HIS A C 1
ATOM 777 O O . HIS A 1 107 ? 13.717 -3.948 3.404 1.00 98.44 107 HIS A O 1
ATOM 783 N N . LYS A 1 108 ? 13.243 -4.442 1.252 1.00 98.06 108 LYS A N 1
ATOM 784 C CA . LYS A 1 108 ? 13.973 -3.304 0.668 1.00 98.06 108 LYS A CA 1
ATOM 785 C C . LYS A 1 108 ? 13.468 -1.962 1.202 1.00 98.06 108 LYS A C 1
ATOM 787 O O . LYS A 1 108 ? 14.273 -1.141 1.632 1.00 98.06 108 LYS A O 1
ATOM 792 N N . ALA A 1 109 ? 12.150 -1.751 1.229 1.00 98.69 109 ALA A N 1
ATOM 793 C CA . ALA A 1 109 ? 11.566 -0.516 1.756 1.00 98.69 109 ALA A CA 1
ATOM 794 C C . ALA A 1 109 ? 11.821 -0.330 3.262 1.00 98.69 109 ALA A C 1
ATOM 796 O O . ALA A 1 109 ? 12.032 0.795 3.712 1.00 98.69 109 ALA A O 1
ATOM 797 N N . ALA A 1 110 ? 11.788 -1.414 4.042 1.00 98.50 110 ALA A N 1
ATOM 798 C CA . ALA A 1 110 ? 11.994 -1.353 5.485 1.00 98.50 110 ALA A CA 1
ATOM 799 C C . ALA A 1 110 ? 13.462 -1.101 5.858 1.00 98.50 110 ALA A C 1
ATOM 801 O O . ALA A 1 110 ? 13.733 -0.222 6.670 1.00 98.50 110 ALA A O 1
ATOM 802 N N . GLU A 1 111 ? 14.394 -1.821 5.232 1.00 97.50 111 GLU A N 1
ATOM 803 C CA . GLU A 1 111 ? 15.842 -1.668 5.427 1.00 97.50 111 GLU A CA 1
ATOM 804 C C . GLU A 1 111 ? 16.327 -0.259 5.052 1.00 97.50 111 GLU A C 1
ATOM 806 O O . GLU A 1 111 ? 17.138 0.336 5.759 1.00 97.50 111 GLU A O 1
ATOM 811 N N . ASN A 1 112 ? 15.782 0.312 3.972 1.00 97.88 112 ASN A N 1
ATOM 812 C CA . ASN A 1 112 ? 16.173 1.636 3.480 1.00 97.88 112 ASN A CA 1
ATOM 813 C C . ASN A 1 112 ? 15.375 2.796 4.111 1.00 97.88 112 ASN A C 1
ATOM 815 O O . ASN A 1 112 ? 15.547 3.949 3.714 1.00 97.88 112 ASN A O 1
ATOM 819 N N . GLY A 1 113 ? 14.521 2.535 5.109 1.00 98.12 113 GLY A N 1
ATOM 820 C CA . GLY A 1 113 ? 13.853 3.598 5.865 1.00 98.12 113 GLY A CA 1
ATOM 821 C C . GLY A 1 113 ? 12.748 4.332 5.097 1.00 98.12 113 GLY A C 1
ATOM 822 O O . GLY A 1 113 ? 12.650 5.556 5.176 1.00 98.12 113 GLY A O 1
ATOM 823 N N . HIS A 1 114 ? 11.923 3.621 4.322 1.00 98.62 114 HIS A N 1
ATOM 824 C CA . HIS A 1 114 ? 10.879 4.213 3.475 1.00 98.62 114 HIS A CA 1
ATOM 825 C C . HIS A 1 114 ? 9.456 3.928 3.997 1.00 98.62 114 HIS A C 1
ATOM 827 O O . HIS A 1 114 ? 8.760 3.058 3.459 1.00 98.62 114 HIS A O 1
ATOM 833 N N . PRO A 1 115 ? 8.964 4.669 5.016 1.00 98.06 115 PRO A N 1
ATOM 834 C CA . PRO A 1 115 ? 7.699 4.368 5.696 1.00 98.06 115 PRO A CA 1
ATOM 835 C C . PRO A 1 115 ? 6.471 4.425 4.779 1.00 98.06 115 PRO A C 1
ATOM 837 O O . PRO A 1 115 ? 5.547 3.629 4.947 1.00 98.06 115 PRO A O 1
ATOM 840 N N . ASP A 1 116 ? 6.446 5.317 3.786 1.00 98.12 116 ASP A N 1
ATOM 841 C CA . ASP A 1 116 ? 5.320 5.409 2.848 1.00 98.12 116 ASP A CA 1
ATOM 842 C C . ASP A 1 116 ? 5.267 4.219 1.882 1.00 98.12 116 ASP A C 1
ATOM 844 O O . ASP A 1 116 ? 4.184 3.697 1.612 1.00 98.12 116 ASP A O 1
ATOM 848 N N . CYS A 1 117 ? 6.422 3.722 1.426 1.00 98.62 117 CYS A N 1
ATOM 849 C CA . CYS A 1 117 ? 6.493 2.486 0.643 1.00 98.62 117 CYS A CA 1
ATOM 850 C C . CYS A 1 117 ? 6.082 1.274 1.484 1.00 98.62 117 CYS A C 1
ATOM 852 O O . CYS A 1 117 ? 5.265 0.474 1.031 1.00 98.62 117 CYS A O 1
ATOM 854 N N . VAL A 1 118 ? 6.569 1.172 2.728 1.00 98.75 118 VAL A N 1
ATOM 855 C CA . VAL A 1 118 ? 6.147 0.126 3.677 1.00 98.75 118 VAL A CA 1
ATOM 856 C C . VAL A 1 118 ? 4.631 0.163 3.873 1.00 98.75 118 VAL A C 1
ATOM 858 O O . VAL A 1 118 ? 3.976 -0.871 3.785 1.00 98.75 118 VAL A O 1
ATOM 861 N N . ARG A 1 119 ? 4.044 1.351 4.058 1.00 97.44 119 ARG A N 1
ATOM 862 C CA . ARG A 1 119 ? 2.592 1.519 4.202 1.00 97.44 119 ARG A CA 1
ATOM 863 C C . ARG A 1 119 ? 1.837 1.024 2.970 1.00 97.44 119 ARG A C 1
ATOM 865 O O . ARG A 1 119 ? 0.882 0.273 3.130 1.00 97.44 119 ARG A O 1
ATOM 872 N N . VAL A 1 120 ? 2.246 1.419 1.762 1.00 98.06 120 VAL A N 1
ATOM 873 C CA . VAL A 1 120 ? 1.602 0.965 0.514 1.00 98.06 120 VAL A CA 1
ATOM 874 C C . VAL A 1 120 ? 1.710 -0.552 0.351 1.00 98.06 120 VAL A C 1
ATOM 876 O O . VAL A 1 120 ? 0.713 -1.199 0.043 1.00 98.06 120 VAL A O 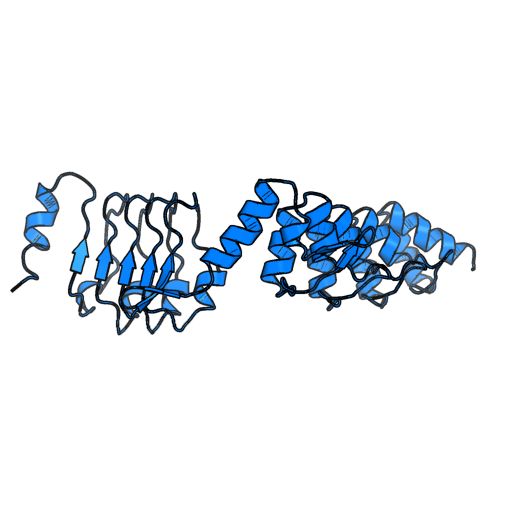1
ATOM 879 N N . LEU A 1 121 ? 2.879 -1.136 0.620 1.00 98.69 121 LEU A N 1
ATOM 880 C CA . LEU A 1 121 ? 3.089 -2.581 0.525 1.00 98.69 121 LEU A CA 1
ATOM 881 C C . LEU A 1 121 ? 2.229 -3.353 1.540 1.00 98.69 121 LEU A C 1
ATOM 883 O O . LEU A 1 121 ? 1.589 -4.338 1.183 1.00 98.69 121 LEU A O 1
ATOM 887 N N . LEU A 1 122 ? 2.146 -2.894 2.791 1.00 97.56 122 LEU A N 1
ATOM 888 C CA . LEU A 1 122 ? 1.299 -3.529 3.808 1.00 97.56 122 LEU A CA 1
ATOM 889 C C . LEU A 1 122 ? -0.193 -3.434 3.459 1.00 97.56 122 LEU A C 1
ATOM 891 O O . LEU A 1 122 ? -0.906 -4.426 3.598 1.00 97.56 122 LEU A O 1
ATOM 895 N N . ARG A 1 123 ? -0.649 -2.286 2.938 1.00 94.44 123 ARG A N 1
ATOM 896 C CA . ARG A 1 123 ? -2.022 -2.112 2.421 1.00 94.44 123 ARG A CA 1
ATOM 897 C C . ARG A 1 123 ? -2.350 -3.083 1.300 1.00 94.44 123 ARG A C 1
ATOM 899 O O . ARG A 1 123 ? -3.444 -3.626 1.263 1.00 94.44 123 ARG A O 1
ATOM 906 N N . ALA A 1 124 ? -1.397 -3.308 0.404 1.00 95.94 124 ALA A N 1
ATOM 907 C CA . ALA A 1 124 ? -1.546 -4.230 -0.711 1.00 95.94 124 ALA A CA 1
ATOM 908 C C . ALA A 1 124 ? -1.374 -5.713 -0.314 1.00 95.94 124 ALA A C 1
ATOM 910 O O . ALA A 1 124 ? -1.417 -6.585 -1.178 1.00 95.94 124 ALA A O 1
ATOM 911 N N . GLY A 1 125 ? -1.203 -6.021 0.978 1.00 95.56 125 GLY A N 1
ATOM 912 C CA . GLY A 1 125 ? -1.160 -7.396 1.477 1.00 95.56 125 GLY A CA 1
ATOM 913 C C . GLY A 1 125 ? 0.223 -8.051 1.443 1.00 95.56 125 GLY A C 1
ATOM 914 O O . GLY A 1 125 ? 0.309 -9.280 1.396 1.00 95.56 125 GLY A O 1
ATOM 915 N N . ALA A 1 126 ? 1.309 -7.270 1.476 1.00 98.19 126 ALA A N 1
ATOM 916 C CA . ALA A 1 126 ? 2.660 -7.819 1.579 1.00 98.19 126 ALA A CA 1
ATOM 917 C C . ALA A 1 126 ? 2.798 -8.731 2.810 1.00 98.19 126 ALA A C 1
ATOM 919 O O . ALA A 1 126 ? 2.367 -8.398 3.919 1.00 98.19 126 ALA A O 1
ATOM 920 N N . ASN A 1 127 ? 3.430 -9.890 2.631 1.00 97.75 127 ASN A N 1
ATOM 921 C CA . ASN A 1 127 ? 3.566 -10.871 3.696 1.00 97.75 127 ASN A CA 1
ATOM 922 C C . ASN A 1 127 ? 4.674 -10.463 4.682 1.00 97.75 127 ASN A C 1
ATOM 924 O O . ASN A 1 127 ? 5.863 -10.493 4.365 1.00 97.75 127 ASN A O 1
ATOM 928 N N . THR A 1 128 ? 4.279 -10.139 5.913 1.00 97.12 128 THR A N 1
ATOM 929 C CA . THR A 1 128 ? 5.182 -9.612 6.946 1.00 97.12 128 THR A CA 1
ATOM 930 C C . THR A 1 128 ? 6.019 -10.667 7.665 1.00 97.12 128 THR A C 1
ATOM 932 O O . THR A 1 128 ? 6.938 -10.303 8.396 1.00 97.12 128 THR A O 1
ATOM 935 N N . VAL A 1 129 ? 5.716 -11.961 7.504 1.00 97.31 129 VAL A N 1
ATOM 936 C CA . VAL A 1 129 ? 6.424 -13.045 8.215 1.00 97.31 129 VAL A CA 1
ATOM 937 C C . VAL A 1 129 ? 7.492 -13.730 7.366 1.00 97.31 129 VAL A C 1
ATOM 939 O O . VAL A 1 129 ? 8.210 -14.602 7.858 1.00 97.31 129 VAL A O 1
ATOM 942 N N . ILE A 1 130 ? 7.610 -13.343 6.095 1.00 97.44 130 ILE A N 1
ATOM 943 C CA . ILE A 1 130 ? 8.695 -13.794 5.229 1.00 97.44 130 ILE A CA 1
ATOM 944 C C . ILE A 1 130 ? 10.030 -13.337 5.818 1.00 97.44 130 ILE A C 1
ATOM 946 O O . ILE A 1 130 ? 10.160 -12.189 6.231 1.00 97.44 130 ILE A O 1
ATOM 950 N N . LYS A 1 131 ? 11.021 -14.238 5.813 1.00 96.88 131 LYS A N 1
ATOM 951 C CA . LYS A 1 131 ? 12.397 -13.928 6.202 1.00 96.88 131 LYS A CA 1
ATOM 952 C C . LYS A 1 131 ? 13.305 -13.846 4.974 1.00 96.88 131 LYS A C 1
ATOM 954 O O . LYS A 1 131 ? 13.439 -14.836 4.240 1.00 96.88 131 LYS A O 1
ATOM 959 N N . GLY A 1 132 ? 13.907 -12.679 4.772 1.00 93.69 132 GLY A N 1
ATOM 960 C CA . GLY A 1 132 ? 15.061 -12.477 3.901 1.00 93.69 132 GLY A CA 1
ATOM 961 C C . GLY A 1 132 ? 16.327 -13.022 4.551 1.00 93.69 132 GLY A C 1
ATOM 962 O O . GLY A 1 132 ? 16.355 -13.257 5.754 1.00 93.69 132 GLY A O 1
ATOM 963 N N . ASN A 1 133 ? 17.348 -13.276 3.749 1.00 93.62 133 ASN A N 1
ATOM 964 C CA . ASN A 1 133 ? 18.675 -13.738 4.136 1.00 93.62 133 ASN A CA 1
ATOM 965 C C . ASN A 1 133 ? 19.718 -12.669 3.780 1.00 93.62 133 ASN A C 1
ATOM 967 O O . ASN A 1 133 ? 20.628 -12.916 2.994 1.00 93.62 133 ASN A O 1
ATOM 971 N N . ILE A 1 134 ? 19.552 -11.478 4.351 1.00 84.12 134 ILE A N 1
ATOM 972 C CA . ILE A 1 134 ? 20.430 -10.330 4.113 1.00 84.12 134 ILE A CA 1
ATOM 973 C C . ILE A 1 134 ? 21.662 -10.488 5.005 1.00 84.12 134 ILE A C 1
ATOM 975 O O . ILE A 1 134 ? 21.531 -10.703 6.214 1.00 84.12 134 ILE A O 1
ATOM 979 N N . ASP A 1 135 ? 22.853 -10.473 4.406 1.00 83.19 135 ASP A N 1
ATOM 980 C CA . ASP A 1 135 ? 24.143 -10.661 5.089 1.00 83.19 135 ASP A CA 1
ATOM 981 C C . ASP A 1 135 ? 24.231 -11.937 5.952 1.00 83.19 135 ASP A C 1
ATOM 983 O O . ASP A 1 135 ? 24.897 -11.985 6.988 1.00 83.19 135 ASP A O 1
ATOM 987 N N . GLY A 1 136 ? 23.532 -13.001 5.540 1.00 85.00 136 GLY A N 1
ATOM 988 C CA . GLY A 1 136 ? 23.488 -14.276 6.267 1.00 85.00 136 GLY A CA 1
ATOM 989 C C . GLY A 1 136 ? 22.539 -14.301 7.472 1.00 85.00 136 GLY A C 1
ATOM 990 O O . GLY A 1 136 ? 22.480 -15.310 8.180 1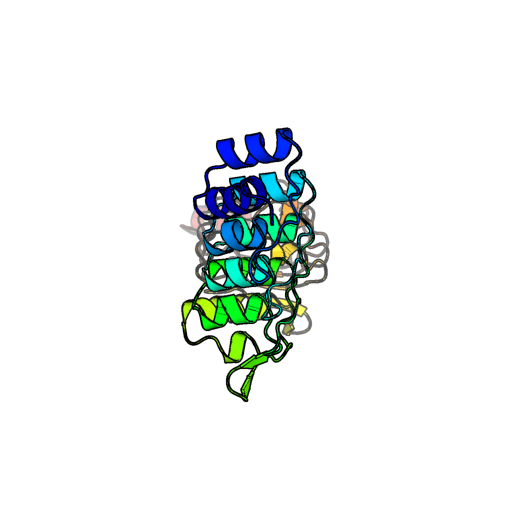.00 85.00 136 GLY A O 1
ATOM 991 N N . ASN A 1 137 ? 21.776 -13.228 7.706 1.00 86.75 137 ASN A N 1
ATOM 992 C CA . ASN A 1 137 ? 20.807 -13.130 8.792 1.00 86.75 137 ASN A CA 1
ATOM 993 C C . ASN A 1 137 ? 19.374 -13.319 8.289 1.00 86.75 137 ASN A C 1
ATOM 995 O O . ASN A 1 137 ? 18.890 -12.590 7.426 1.00 86.75 137 ASN A O 1
ATOM 999 N N . LYS A 1 138 ? 18.655 -14.270 8.899 1.00 94.75 138 LYS A N 1
ATOM 1000 C CA . LYS A 1 138 ? 17.245 -14.533 8.586 1.00 94.75 138 LYS A CA 1
ATOM 1001 C C . LYS A 1 138 ? 16.309 -13.614 9.364 1.00 94.75 138 LYS A C 1
ATOM 1003 O O . LYS A 1 138 ? 15.900 -13.975 10.471 1.00 94.75 138 LYS A O 1
ATOM 1008 N N . LYS A 1 139 ? 15.948 -12.476 8.775 1.00 96.25 139 LYS A N 1
ATOM 1009 C CA . LYS A 1 139 ? 15.099 -11.449 9.395 1.00 96.25 139 LYS A CA 1
ATOM 1010 C C . LYS A 1 139 ? 13.844 -11.166 8.577 1.00 96.25 139 LYS A C 1
ATOM 1012 O O . LYS A 1 139 ? 13.883 -11.253 7.353 1.00 96.25 139 LYS A O 1
ATOM 1017 N N . THR A 1 140 ? 12.743 -10.832 9.246 1.00 97.81 140 THR A N 1
ATOM 1018 C CA . THR A 1 140 ? 11.585 -10.205 8.591 1.00 97.81 140 THR A CA 1
ATOM 1019 C C . THR A 1 140 ? 11.894 -8.755 8.225 1.00 97.81 140 THR A C 1
ATOM 1021 O O . THR A 1 140 ? 12.830 -8.157 8.755 1.00 97.81 140 THR A O 1
ATOM 1024 N N . ALA A 1 141 ? 11.075 -8.155 7.360 1.00 97.69 141 ALA A N 1
ATOM 1025 C CA . ALA A 1 141 ? 11.192 -6.734 7.036 1.00 97.69 141 ALA A CA 1
ATOM 1026 C C . ALA A 1 141 ? 11.117 -5.828 8.283 1.00 97.69 141 ALA A C 1
ATOM 1028 O O . ALA A 1 141 ? 11.865 -4.864 8.390 1.00 97.69 141 ALA A O 1
ATOM 1029 N N . GLU A 1 142 ? 10.267 -6.161 9.259 1.00 98.00 142 GLU A N 1
ATOM 1030 C CA . GLU A 1 142 ? 10.181 -5.405 10.515 1.00 98.00 142 GLU A CA 1
ATOM 1031 C C . GLU A 1 142 ? 11.447 -5.558 11.376 1.00 98.00 142 GLU A C 1
ATOM 1033 O O . GLU A 1 142 ? 11.906 -4.585 11.959 1.00 98.00 142 GLU A O 1
ATOM 1038 N N . GLU A 1 143 ? 12.044 -6.755 11.433 1.00 97.00 143 GLU A N 1
ATOM 1039 C CA . GLU A 1 143 ? 13.295 -7.015 12.173 1.00 97.00 143 GLU A CA 1
ATOM 1040 C C . GLU A 1 143 ? 14.535 -6.353 11.529 1.00 97.00 143 GLU A C 1
ATOM 1042 O O . GLU A 1 143 ? 15.602 -6.280 12.155 1.00 97.00 143 GLU A O 1
ATOM 1047 N N . LEU A 1 144 ? 14.422 -5.924 10.268 1.00 95.38 144 LEU A N 1
ATOM 1048 C CA . LEU A 1 144 ? 15.444 -5.170 9.534 1.00 95.38 144 LEU A CA 1
ATOM 1049 C C . LEU A 1 144 ? 15.286 -3.657 9.666 1.00 95.38 144 LEU A C 1
ATOM 1051 O O . LEU A 1 144 ? 16.272 -2.948 9.512 1.00 95.38 144 LEU A O 1
ATOM 1055 N N . ALA A 1 145 ? 14.075 -3.167 9.932 1.00 96.38 145 ALA A N 1
ATOM 1056 C CA . ALA A 1 145 ? 13.820 -1.741 10.049 1.00 96.38 145 ALA A CA 1
ATOM 1057 C C . ALA A 1 145 ? 14.575 -1.146 11.245 1.00 96.38 145 ALA A C 1
ATOM 1059 O O . ALA A 1 145 ? 14.386 -1.565 12.389 1.00 96.38 145 ALA A O 1
ATOM 1060 N N . GLU A 1 146 ? 15.392 -0.128 10.987 1.00 95.12 146 GLU A N 1
ATOM 1061 C CA . GLU A 1 146 ? 16.113 0.603 12.036 1.00 95.12 146 GLU A CA 1
ATOM 1062 C C . GLU A 1 146 ? 15.422 1.928 12.384 1.00 95.12 146 GLU A C 1
ATOM 1064 O O . GLU A 1 146 ? 15.577 2.456 13.486 1.00 95.12 146 GLU A O 1
ATOM 1069 N N . GLN A 1 147 ? 14.642 2.474 11.448 1.00 97.62 147 GLN A N 1
ATOM 1070 C CA . GLN A 1 147 ? 14.024 3.786 11.566 1.00 97.62 147 GLN A CA 1
ATOM 1071 C C . GLN A 1 147 ? 12.701 3.712 12.339 1.00 97.62 147 GLN A C 1
ATOM 1073 O O . GLN A 1 147 ? 11.824 2.884 12.078 1.00 97.62 147 GLN A O 1
ATOM 1078 N N . GLU A 1 148 ? 12.543 4.619 13.307 1.00 96.50 148 GLU A N 1
ATOM 1079 C CA . GLU A 1 148 ? 11.388 4.649 14.212 1.00 96.50 148 GLU A CA 1
ATOM 1080 C C . GLU A 1 148 ? 10.059 4.864 13.468 1.00 96.50 148 GLU A C 1
ATOM 1082 O O . GLU A 1 148 ? 9.023 4.332 13.863 1.00 96.50 148 GLU A O 1
ATOM 1087 N N . ASP A 1 149 ? 10.064 5.638 12.385 1.00 96.00 149 ASP A N 1
ATOM 1088 C CA . ASP A 1 149 ? 8.885 5.888 11.557 1.00 96.00 149 ASP A CA 1
ATOM 1089 C C . ASP A 1 149 ? 8.425 4.636 10.796 1.00 96.00 149 ASP A C 1
ATOM 1091 O O . ASP A 1 149 ? 7.227 4.352 10.782 1.00 96.00 149 ASP A O 1
ATOM 1095 N N . VAL A 1 150 ? 9.346 3.837 10.251 1.00 98.19 150 VAL A N 1
ATOM 1096 C CA . VAL A 1 150 ? 9.048 2.528 9.652 1.00 98.19 150 VAL A CA 1
ATOM 1097 C C . VAL A 1 150 ? 8.471 1.574 10.697 1.00 98.19 150 VAL A C 1
ATOM 1099 O O . VAL A 1 150 ? 7.426 0.960 10.463 1.00 98.19 150 VAL A O 1
ATOM 1102 N N . LEU A 1 151 ? 9.088 1.487 11.879 1.00 97.75 151 LEU A N 1
ATOM 1103 C CA . LEU A 1 151 ? 8.591 0.651 12.978 1.00 97.75 151 LEU A CA 1
ATOM 1104 C C . LEU A 1 151 ? 7.187 1.079 13.433 1.00 97.75 151 LEU A C 1
ATOM 1106 O O . LEU A 1 151 ? 6.330 0.230 13.679 1.00 97.75 151 LEU A O 1
ATOM 1110 N N . LYS A 1 152 ? 6.902 2.388 13.471 1.00 95.12 152 LYS A N 1
ATOM 1111 C CA . LYS A 1 152 ? 5.552 2.912 13.737 1.00 95.12 152 LYS A CA 1
ATOM 1112 C C . LYS A 1 152 ? 4.538 2.465 12.687 1.00 95.12 152 LYS A C 1
ATOM 1114 O O . LYS A 1 152 ? 3.397 2.196 13.058 1.00 95.12 152 LYS A O 1
ATOM 1119 N N . VAL A 1 153 ? 4.920 2.350 11.411 1.00 96.00 153 VAL A N 1
ATOM 1120 C CA . VAL A 1 153 ? 4.028 1.804 10.373 1.00 96.00 153 VAL A CA 1
ATOM 1121 C C . VAL A 1 153 ? 3.722 0.330 10.648 1.00 96.00 153 VAL A C 1
ATOM 1123 O O . VAL A 1 153 ? 2.550 -0.042 10.665 1.00 96.00 153 VAL A O 1
ATOM 1126 N N . PHE A 1 154 ? 4.724 -0.504 10.940 1.00 97.31 154 PHE A N 1
ATOM 1127 C CA . PHE A 1 154 ? 4.482 -1.909 11.302 1.00 97.31 154 PHE A CA 1
ATOM 1128 C C . PHE A 1 154 ? 3.597 -2.046 12.544 1.00 97.31 154 PHE A C 1
ATOM 1130 O O . PHE A 1 154 ? 2.637 -2.823 12.537 1.00 97.31 154 PHE A O 1
ATOM 1137 N N . GLN A 1 155 ? 3.869 -1.260 13.589 1.00 95.31 155 GLN A N 1
ATOM 1138 C CA . GLN A 1 155 ? 3.063 -1.259 14.805 1.00 95.31 155 GLN A CA 1
ATOM 1139 C C . GLN A 1 155 ? 1.619 -0.835 14.525 1.00 95.31 155 GLN A C 1
ATOM 1141 O O . GLN A 1 155 ? 0.688 -1.480 14.998 1.00 95.31 155 GLN A O 1
ATOM 1146 N N . PHE A 1 156 ? 1.415 0.186 13.694 1.00 93.75 156 PHE A N 1
ATOM 1147 C CA . PHE A 1 156 ? 0.085 0.619 13.281 1.00 93.75 156 PHE A CA 1
ATOM 1148 C C . PHE A 1 156 ? -0.710 -0.510 12.597 1.00 93.75 156 PHE A C 1
ATOM 1150 O O . PHE A 1 156 ? -1.855 -0.762 12.965 1.00 93.75 156 PHE A O 1
ATOM 1157 N N . PHE A 1 157 ? -0.101 -1.265 11.675 1.00 94.19 157 PHE A N 1
ATOM 1158 C CA . PHE A 1 157 ? -0.766 -2.421 11.053 1.00 94.19 157 PHE A CA 1
ATOM 1159 C C . PHE A 1 157 ? -1.001 -3.589 12.023 1.00 94.19 157 PHE A C 1
ATOM 1161 O O . PHE A 1 157 ? -1.924 -4.377 11.819 1.00 94.19 157 PHE A O 1
ATOM 1168 N N . LYS A 1 158 ? -0.206 -3.721 13.093 1.00 93.94 158 LYS A N 1
ATOM 1169 C CA . LYS A 1 158 ? -0.484 -4.676 14.183 1.00 93.94 158 LYS A CA 1
ATOM 1170 C C . LYS A 1 158 ? -1.661 -4.240 15.049 1.00 93.94 158 LYS A C 1
ATOM 1172 O O . LYS A 1 158 ? -2.401 -5.102 15.520 1.00 93.94 158 LYS A O 1
ATOM 1177 N N . ASP A 1 159 ? -1.814 -2.940 15.268 1.00 93.62 159 ASP A N 1
ATOM 1178 C CA . ASP A 1 159 ? -2.909 -2.361 16.052 1.00 93.62 159 ASP A CA 1
ATOM 1179 C C . ASP A 1 159 ? -4.240 -2.398 15.285 1.00 93.62 159 ASP A C 1
ATOM 1181 O O . ASP A 1 159 ? -5.292 -2.572 15.893 1.00 93.62 159 ASP A O 1
ATOM 1185 N N . LEU A 1 160 ? -4.191 -2.350 13.947 1.00 92.75 160 LEU A N 1
ATOM 1186 C CA . LEU A 1 160 ? -5.352 -2.573 13.077 1.00 92.75 160 LEU A CA 1
ATOM 1187 C C . LEU A 1 160 ? -5.916 -3.999 13.146 1.00 92.75 160 LEU A C 1
ATOM 1189 O O . LEU A 1 160 ? -7.068 -4.213 12.776 1.00 92.75 160 LEU A O 1
ATOM 1193 N N . LYS A 1 161 ? -5.135 -4.990 13.593 1.00 93.19 161 LYS A N 1
ATOM 1194 C CA . LYS A 1 161 ? -5.622 -6.372 13.686 1.00 93.19 161 LYS A CA 1
ATOM 1195 C C . LYS A 1 161 ? -6.584 -6.507 14.869 1.00 93.19 161 LYS A C 1
ATOM 1197 O O . LYS A 1 161 ? -6.148 -6.274 16.001 1.00 93.19 161 LYS A O 1
ATOM 1202 N N . PRO A 1 162 ? -7.834 -6.957 14.645 1.00 95.94 162 PRO A N 1
ATOM 1203 C CA . PRO A 1 162 ? -8.782 -7.148 15.730 1.00 95.94 162 PRO A CA 1
ATOM 1204 C C . PRO A 1 162 ? -8.283 -8.149 16.778 1.00 95.94 162 PRO A C 1
ATOM 1206 O O . PRO A 1 162 ? -7.707 -9.187 16.444 1.00 95.94 162 PRO A O 1
ATOM 1209 N N . LYS A 1 163 ? -8.527 -7.853 18.055 1.00 97.06 163 LYS A N 1
ATOM 1210 C CA . LYS A 1 163 ? -8.183 -8.697 19.210 1.00 97.06 163 LYS A CA 1
ATOM 1211 C C . LYS A 1 163 ? -9.380 -8.797 20.142 1.00 97.06 163 LYS A C 1
ATOM 1213 O O . LYS A 1 163 ? -10.113 -7.830 20.299 1.00 97.06 163 LYS A O 1
ATOM 1218 N N . VAL A 1 164 ? -9.573 -9.945 20.782 1.00 97.62 164 VAL A N 1
ATOM 1219 C CA . VAL A 1 164 ? -10.636 -10.090 21.785 1.00 97.62 164 VAL A CA 1
ATOM 1220 C C . VAL A 1 164 ? -10.224 -9.354 23.061 1.00 97.62 164 VAL A C 1
ATOM 1222 O O . VAL A 1 164 ? -9.185 -9.668 23.642 1.00 97.62 164 VAL A O 1
ATOM 1225 N N . VAL A 1 165 ? -11.029 -8.377 23.477 1.00 96.38 165 VAL A N 1
ATOM 1226 C CA . VAL A 1 165 ? -10.878 -7.605 24.718 1.00 96.38 165 VAL A CA 1
ATOM 1227 C C . VAL A 1 165 ? -12.254 -7.532 25.372 1.00 96.38 165 VAL A C 1
ATOM 1229 O O . VAL A 1 165 ? -13.200 -7.084 24.732 1.00 96.38 165 VAL A O 1
ATOM 1232 N N . ASP A 1 166 ? -12.369 -7.995 26.618 1.00 94.94 166 ASP A N 1
ATOM 1233 C CA . ASP A 1 166 ? -13.646 -8.100 27.348 1.00 94.94 166 ASP A CA 1
ATOM 1234 C C . ASP A 1 166 ? -14.744 -8.816 26.538 1.00 94.94 166 ASP A C 1
ATOM 1236 O O . ASP A 1 166 ? -15.857 -8.319 26.400 1.00 94.94 166 ASP A O 1
ATOM 1240 N N . ASP A 1 167 ? -14.396 -9.958 25.938 1.00 96.44 167 ASP A N 1
ATOM 1241 C CA . ASP A 1 167 ? -15.268 -10.771 25.075 1.00 96.44 167 ASP A CA 1
ATOM 1242 C C . ASP A 1 167 ? -15.745 -10.097 23.772 1.00 96.44 167 ASP A C 1
ATOM 1244 O O . ASP A 1 167 ? -16.497 -10.710 23.015 1.00 96.44 167 ASP A O 1
ATOM 1248 N N . LEU A 1 168 ? -15.257 -8.893 23.448 1.00 97.50 168 LEU A N 1
ATOM 1249 C CA . LEU A 1 168 ? -15.553 -8.199 22.194 1.00 97.50 168 LEU A CA 1
ATOM 1250 C C . LEU A 1 168 ? -14.363 -8.224 21.238 1.00 97.50 168 LEU A C 1
ATOM 1252 O O . LEU A 1 168 ? -13.223 -7.921 21.609 1.00 97.50 168 LEU A O 1
ATOM 1256 N N . LEU A 1 169 ? -14.633 -8.510 19.964 1.00 98.31 169 LEU A N 1
ATOM 1257 C CA . LEU A 1 169 ? -13.631 -8.383 18.910 1.00 98.31 169 LEU A CA 1
ATOM 1258 C C . LEU A 1 169 ? -13.334 -6.895 18.660 1.00 98.31 169 LEU A C 1
ATOM 1260 O O . LEU A 1 169 ? -14.160 -6.169 18.111 1.00 98.31 169 LEU A O 1
ATOM 1264 N N . THR A 1 170 ? -12.160 -6.446 19.095 1.00 98.31 170 THR A N 1
ATOM 1265 C CA . THR A 1 170 ? -11.814 -5.033 19.273 1.00 98.31 170 THR A CA 1
ATOM 1266 C C . THR A 1 170 ? -10.682 -4.595 18.351 1.00 98.31 170 THR A C 1
ATOM 1268 O O . THR A 1 170 ? -9.641 -5.251 18.299 1.00 98.31 170 THR A O 1
ATOM 1271 N N . ILE A 1 171 ? -10.842 -3.444 17.696 1.00 98.25 171 ILE A N 1
ATOM 1272 C CA . ILE A 1 171 ? -9.727 -2.659 17.147 1.00 98.25 171 ILE A CA 1
ATOM 1273 C C . ILE A 1 171 ? -9.443 -1.490 18.095 1.00 98.25 171 ILE A C 1
ATOM 1275 O O . ILE A 1 171 ? -10.345 -0.714 18.416 1.00 98.25 171 ILE A O 1
ATOM 1279 N N . GLU A 1 172 ? -8.186 -1.372 18.528 1.00 97.00 172 GLU A N 1
ATOM 1280 C CA . GLU A 1 172 ? -7.712 -0.351 19.467 1.00 97.00 172 GLU A CA 1
ATOM 1281 C C . GLU A 1 172 ? -6.718 0.589 18.778 1.00 97.00 172 GLU A C 1
ATOM 1283 O O . GLU A 1 172 ? -5.563 0.238 18.527 1.00 97.00 172 GLU A O 1
ATOM 1288 N N . LEU A 1 173 ? -7.184 1.793 18.464 1.00 96.94 173 LEU A N 1
ATOM 1289 C CA . LEU A 1 173 ? -6.435 2.841 17.777 1.00 96.94 173 LEU A CA 1
ATOM 1290 C C . LEU A 1 173 ? -6.413 4.145 18.585 1.00 96.94 173 LEU A C 1
ATOM 1292 O O . LEU A 1 173 ? -6.224 5.220 18.008 1.00 96.94 173 LEU A O 1
ATOM 1296 N N . SER A 1 174 ? -6.579 4.079 19.906 1.00 96.25 174 SER A N 1
ATOM 1297 C CA . SER A 1 174 ? -6.478 5.248 20.774 1.00 96.25 174 SER A CA 1
ATOM 1298 C C . SER A 1 174 ? -5.074 5.860 20.754 1.00 96.25 174 SER A C 1
ATOM 1300 O O . SER A 1 174 ? -4.064 5.148 20.688 1.00 96.25 174 SER A O 1
ATOM 1302 N N . GLY A 1 175 ? -4.994 7.193 20.785 1.00 94.88 175 GLY A N 1
ATOM 1303 C CA . GLY A 1 175 ? -3.723 7.904 20.959 1.00 94.88 175 GLY A CA 1
ATOM 1304 C C . GLY A 1 175 ? -2.751 7.798 19.777 1.00 94.88 175 GLY A C 1
ATOM 1305 O O . GLY A 1 175 ? -1.555 8.044 19.934 1.00 94.88 175 GLY A O 1
ATOM 1306 N N . LYS A 1 176 ? -3.221 7.416 18.582 1.00 92.50 176 LYS A N 1
ATOM 1307 C CA . LYS A 1 176 ? -2.368 7.208 17.393 1.00 92.50 176 LYS A CA 1
ATOM 1308 C C . LYS A 1 176 ? -2.118 8.488 16.589 1.00 92.50 176 LYS A C 1
ATOM 1310 O O . LYS A 1 176 ? -1.395 8.460 15.596 1.00 92.50 176 LYS A O 1
ATOM 1315 N N . GLY A 1 177 ? -2.690 9.617 17.015 1.00 93.44 177 GLY A N 1
ATOM 1316 C CA . GLY A 1 177 ? -2.558 10.911 16.341 1.00 93.44 177 GLY A CA 1
ATOM 1317 C C . GLY A 1 177 ? -3.278 10.979 14.990 1.00 93.44 177 GLY A C 1
ATOM 1318 O O . GLY A 1 177 ? -2.923 11.813 14.158 1.00 93.44 177 GLY A O 1
ATOM 1319 N N . LEU A 1 178 ? -4.268 10.110 14.771 1.00 94.19 178 LEU A N 1
ATOM 1320 C CA . LEU A 1 178 ? -5.006 9.987 13.515 1.00 94.19 178 LEU A CA 1
ATOM 1321 C C . LEU A 1 178 ? -5.799 11.257 13.212 1.00 94.19 178 LEU A C 1
ATOM 1323 O O . LEU A 1 178 ? -6.505 11.770 14.076 1.00 94.19 178 LEU A O 1
ATOM 1327 N N . THR A 1 179 ? -5.715 11.743 11.976 1.00 95.25 179 THR A N 1
ATOM 1328 C CA . THR A 1 179 ? -6.535 12.859 11.471 1.00 95.25 179 THR A CA 1
ATOM 1329 C C . THR A 1 179 ? -7.769 12.383 10.703 1.00 95.25 179 THR A C 1
ATOM 1331 O O . THR A 1 179 ? -8.728 13.137 10.558 1.00 95.25 179 THR A O 1
ATOM 1334 N N . SER A 1 180 ? -7.770 11.126 10.258 1.00 95.50 180 SER A N 1
ATOM 1335 C CA . SER A 1 180 ? -8.906 10.421 9.663 1.00 95.50 180 SER A CA 1
ATOM 1336 C C . SER A 1 180 ? -8.909 8.958 10.110 1.00 95.50 180 SER A C 1
ATOM 1338 O O . SER A 1 180 ? -7.870 8.418 10.499 1.00 95.50 180 SER A O 1
ATOM 1340 N N . VAL A 1 181 ? -10.076 8.310 10.057 1.00 95.69 181 VAL A N 1
ATOM 1341 C CA . VAL A 1 181 ? -10.170 6.867 10.308 1.00 95.69 181 VAL A CA 1
ATOM 1342 C C . VAL A 1 181 ? -9.506 6.131 9.136 1.00 95.69 181 VAL A C 1
ATOM 1344 O O . VAL A 1 181 ? -9.843 6.426 7.986 1.00 95.69 181 VAL A O 1
ATOM 1347 N N . PRO A 1 182 ? -8.552 5.217 9.383 1.00 92.94 182 PRO A N 1
ATOM 1348 C CA . PRO A 1 182 ? -7.947 4.413 8.326 1.00 92.94 182 PRO A CA 1
ATOM 1349 C C . PRO A 1 182 ? -9.010 3.575 7.610 1.00 92.94 182 PRO A C 1
ATOM 1351 O O . PRO A 1 182 ? -9.826 2.938 8.273 1.00 92.94 182 PRO A O 1
ATOM 1354 N N . ALA A 1 183 ? -8.998 3.561 6.275 1.00 91.25 183 ALA A N 1
ATOM 1355 C CA . ALA A 1 183 ? -9.983 2.821 5.484 1.00 91.25 183 ALA A CA 1
ATOM 1356 C C . ALA A 1 183 ? -9.949 1.310 5.782 1.00 91.25 183 ALA A C 1
ATOM 1358 O O . ALA A 1 183 ? -10.978 0.647 5.771 1.00 91.25 183 ALA A O 1
ATOM 1359 N N . GLU A 1 184 ? -8.773 0.805 6.152 1.00 90.62 184 GLU A N 1
ATOM 1360 C CA . GLU A 1 184 ? -8.503 -0.583 6.526 1.00 90.62 184 GLU A CA 1
ATOM 1361 C C . 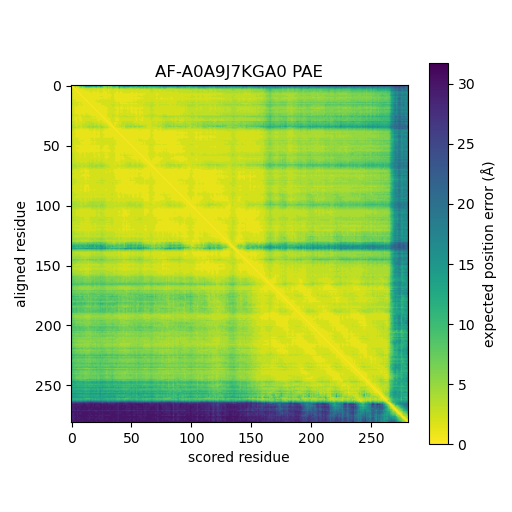GLU A 1 184 ? -9.311 -1.050 7.748 1.00 90.62 184 GLU A C 1
ATOM 1363 O O . GLU A 1 184 ? -9.493 -2.247 7.954 1.00 90.62 184 GLU A O 1
ATOM 1368 N N . VAL A 1 185 ? -9.816 -0.123 8.574 1.00 94.88 185 VAL A N 1
ATOM 1369 C CA . VAL A 1 185 ? -10.725 -0.459 9.682 1.00 94.88 185 VAL A CA 1
ATOM 1370 C C . VAL A 1 185 ? -12.030 -1.057 9.151 1.00 94.88 185 VAL A C 1
ATOM 1372 O O . VAL A 1 185 ? -12.591 -1.951 9.782 1.00 94.88 185 VAL A O 1
ATOM 1375 N N . PHE A 1 186 ? -12.509 -0.586 7.998 1.00 94.50 186 PHE A N 1
ATOM 1376 C CA . PHE A 1 186 ? -13.807 -0.981 7.447 1.00 94.50 186 PHE A CA 1
ATOM 1377 C C . PHE A 1 186 ? -13.776 -2.353 6.761 1.00 94.50 186 PHE A C 1
ATOM 1379 O O . PHE A 1 186 ? -14.817 -2.995 6.647 1.00 94.50 186 PHE A O 1
ATOM 1386 N N . ASP A 1 187 ? -12.584 -2.862 6.430 1.00 91.06 187 ASP A N 1
ATOM 1387 C CA . ASP A 1 187 ? -12.395 -4.237 5.950 1.00 91.06 187 ASP A CA 1
ATOM 1388 C C . ASP A 1 187 ? -12.666 -5.276 7.057 1.00 91.06 187 ASP A C 1
ATOM 1390 O O . ASP A 1 187 ? -13.009 -6.428 6.784 1.00 91.06 187 ASP A O 1
ATOM 1394 N N . ALA A 1 188 ? -12.541 -4.881 8.328 1.00 93.62 188 ALA A N 1
ATOM 1395 C CA . ALA A 1 188 ? -12.771 -5.741 9.483 1.00 93.62 188 ALA A CA 1
ATOM 1396 C C . ALA A 1 188 ? -14.257 -5.753 9.892 1.00 93.62 188 ALA A C 1
ATOM 1398 O O . ALA A 1 188 ? -14.621 -5.384 11.006 1.00 93.62 188 ALA A O 1
ATOM 1399 N N . THR A 1 189 ? -15.139 -6.216 9.002 1.00 94.62 189 THR A N 1
ATOM 1400 C CA . THR A 1 189 ? -16.607 -6.153 9.185 1.00 94.62 189 THR A CA 1
ATOM 1401 C C . THR A 1 189 ? -17.142 -6.923 10.397 1.00 94.62 189 THR A C 1
ATOM 1403 O O . THR A 1 189 ? -18.289 -6.732 10.803 1.00 94.62 189 THR A O 1
ATOM 1406 N N . ASP A 1 190 ? -16.328 -7.814 10.965 1.00 96.94 190 ASP A N 1
ATOM 1407 C CA . ASP A 1 190 ? -16.691 -8.645 12.108 1.00 96.94 190 ASP A CA 1
ATOM 1408 C C . ASP A 1 190 ? -16.460 -7.984 13.474 1.00 96.94 190 ASP A C 1
ATOM 1410 O O . ASP A 1 190 ? -16.844 -8.569 14.489 1.00 96.94 190 ASP A O 1
ATOM 1414 N N . ILE A 1 191 ? -15.831 -6.804 13.528 1.00 98.12 191 ILE A N 1
ATOM 1415 C CA . ILE A 1 191 ? -15.496 -6.163 14.804 1.00 98.12 191 ILE A CA 1
ATOM 1416 C C . ILE A 1 191 ? -16.742 -5.726 15.572 1.00 98.12 191 ILE A C 1
ATOM 1418 O O . ILE A 1 191 ? -17.733 -5.261 15.010 1.00 98.12 191 ILE A O 1
ATOM 1422 N N . GLU A 1 192 ? -16.655 -5.851 16.890 1.00 98.44 192 GLU A N 1
ATOM 1423 C CA . GLU A 1 192 ? -17.717 -5.508 17.831 1.00 98.44 192 GLU A CA 1
ATOM 1424 C C . GLU A 1 192 ? -17.387 -4.240 18.626 1.00 98.44 192 GLU A C 1
ATOM 1426 O O . GLU A 1 192 ? -18.295 -3.550 19.084 1.00 98.44 192 GLU A O 1
ATOM 1431 N N . ARG A 1 193 ? -16.103 -3.887 18.752 1.00 98.62 193 ARG A N 1
ATOM 1432 C CA . ARG A 1 193 ? -15.651 -2.658 19.413 1.00 98.62 193 ARG A CA 1
ATOM 1433 C C . ARG A 1 193 ? -14.609 -1.943 18.555 1.00 98.62 193 ARG A C 1
ATOM 1435 O O . ARG A 1 193 ? -13.616 -2.538 18.142 1.00 98.62 193 ARG A O 1
ATOM 1442 N N . LEU A 1 194 ? -14.812 -0.648 18.333 1.00 98.56 194 LEU A N 1
ATOM 1443 C CA . LEU A 1 194 ? -13.842 0.233 17.687 1.00 98.56 194 LEU A CA 1
ATOM 1444 C C . LEU A 1 194 ? -13.474 1.366 18.642 1.00 98.56 194 LEU A C 1
ATOM 1446 O O . LEU A 1 194 ? -14.326 2.177 19.012 1.00 98.56 194 LEU A O 1
ATOM 1450 N N . VAL A 1 195 ? -12.201 1.417 19.032 1.00 98.31 195 VAL A N 1
ATOM 1451 C CA . VAL A 1 195 ? -11.660 2.454 19.913 1.00 98.31 195 VAL A CA 1
ATOM 1452 C C . VAL A 1 195 ? -10.756 3.380 19.113 1.00 98.31 195 VAL A C 1
ATOM 1454 O O . VAL A 1 195 ? -9.738 2.975 18.563 1.00 98.31 195 VAL A O 1
ATOM 1457 N N . LEU A 1 196 ? -11.159 4.641 19.038 1.00 98.12 196 LEU A N 1
ATOM 1458 C CA . LEU A 1 196 ? -10.520 5.721 18.289 1.00 98.12 196 LEU A CA 1
ATOM 1459 C C . LEU A 1 196 ? -10.306 6.958 19.178 1.00 98.12 196 LEU A C 1
ATOM 1461 O O . LEU A 1 196 ? -10.079 8.060 18.670 1.00 98.12 196 LEU A O 1
ATOM 1465 N N . SER A 1 197 ? -10.382 6.786 20.497 1.00 97.25 197 SER A N 1
ATOM 1466 C CA . SER A 1 197 ? -10.211 7.845 21.489 1.00 97.25 197 SER A CA 1
ATOM 1467 C C . SER A 1 197 ? -8.857 8.563 21.371 1.00 97.25 197 SER A C 1
ATOM 1469 O O . SER A 1 197 ? -7.906 8.039 20.800 1.00 97.25 197 SER A O 1
ATOM 1471 N N . GLU A 1 198 ? -8.748 9.781 21.896 1.00 97.25 198 GLU A N 1
ATOM 1472 C CA . GLU A 1 198 ? -7.472 10.516 21.993 1.00 97.25 198 GLU A CA 1
ATOM 1473 C C . GLU A 1 198 ? -6.735 10.695 20.647 1.00 97.25 198 GLU A C 1
ATOM 1475 O O . GLU A 1 198 ? -5.506 10.638 20.555 1.00 97.25 198 GLU A O 1
ATOM 1480 N N . ASN A 1 199 ? -7.484 10.916 19.567 1.00 97.62 199 ASN A N 1
ATOM 1481 C CA . ASN A 1 199 ? -6.935 11.196 18.242 1.00 97.62 199 ASN A CA 1
ATOM 1482 C C . ASN A 1 199 ? -7.206 12.657 17.831 1.00 97.62 199 ASN A C 1
ATOM 1484 O O . ASN A 1 199 ? -7.487 13.534 18.645 1.00 97.62 199 ASN A O 1
ATOM 1488 N N . ARG A 1 200 ? -7.027 12.967 16.546 1.00 97.56 200 ARG A N 1
ATOM 1489 C CA . ARG A 1 200 ? -7.255 14.290 15.946 1.00 97.56 200 ARG A CA 1
ATOM 1490 C C . ARG A 1 200 ? -8.305 14.207 14.834 1.00 97.56 200 ARG A C 1
ATOM 1492 O O . ARG A 1 200 ? -8.242 14.981 13.880 1.00 97.56 200 ARG A O 1
ATOM 1499 N N . LEU A 1 201 ? -9.236 13.256 14.940 1.00 97.88 201 LEU A N 1
ATOM 1500 C CA . LEU A 1 201 ? -10.258 12.999 13.928 1.00 97.88 201 LEU A CA 1
ATOM 1501 C C . LEU A 1 201 ? -11.200 14.194 13.826 1.00 97.88 201 LEU A C 1
ATOM 1503 O O . LEU A 1 201 ? -11.727 14.650 14.837 1.00 97.88 201 LEU A O 1
ATOM 1507 N N . THR A 1 202 ? -11.426 14.688 12.613 1.00 96.06 202 THR A N 1
ATOM 1508 C CA . THR A 1 202 ? -12.383 15.777 12.343 1.00 96.06 202 THR A CA 1
ATOM 1509 C C . THR A 1 202 ? -13.736 15.268 11.855 1.00 96.06 202 THR A C 1
ATOM 1511 O O . THR A 1 202 ? -14.737 15.966 11.983 1.00 96.06 202 THR A O 1
ATOM 1514 N N . SER A 1 203 ? -13.773 14.045 11.331 1.00 96.38 203 SER A N 1
ATOM 1515 C CA . SER A 1 203 ? -14.975 13.359 10.860 1.00 96.38 203 SER A CA 1
ATOM 1516 C C . SER A 1 203 ? -14.814 11.844 11.005 1.00 96.38 203 SER A C 1
ATOM 1518 O O . SER A 1 203 ? -13.694 11.336 11.125 1.00 96.38 203 SER A O 1
ATOM 1520 N N . ILE A 1 204 ? -15.943 11.135 10.983 1.00 97.62 204 ILE A N 1
ATOM 1521 C CA . ILE A 1 204 ? -16.005 9.685 10.787 1.00 97.62 204 ILE A CA 1
ATOM 1522 C C . ILE A 1 204 ? -16.650 9.452 9.419 1.00 97.62 204 ILE A C 1
ATOM 1524 O O . ILE A 1 204 ? -17.676 10.072 9.139 1.00 97.62 204 ILE A O 1
ATOM 1528 N N . PRO A 1 205 ? -16.057 8.615 8.558 1.00 97.31 205 PRO A N 1
ATOM 1529 C CA . PRO A 1 205 ? -16.569 8.399 7.211 1.00 97.31 205 PRO A CA 1
ATOM 1530 C C . PRO A 1 205 ? -17.839 7.522 7.230 1.00 97.31 205 PRO A C 1
ATOM 1532 O O . PRO A 1 205 ? -18.062 6.757 8.173 1.00 97.31 205 PRO A O 1
ATOM 1535 N N . GLU A 1 206 ? -18.685 7.634 6.200 1.00 97.44 206 GLU A N 1
ATOM 1536 C CA . GLU A 1 206 ? -19.965 6.902 6.091 1.00 97.44 206 GLU A CA 1
ATOM 1537 C C . GLU A 1 206 ? -19.765 5.375 6.014 1.00 97.44 206 GLU A C 1
ATOM 1539 O O . GLU A 1 206 ? -20.642 4.593 6.382 1.00 97.44 206 GLU A O 1
ATOM 1544 N N . GLU A 1 207 ? -18.570 4.936 5.626 1.00 97.75 207 GLU A N 1
ATOM 1545 C CA . GLU A 1 207 ? -18.098 3.553 5.614 1.00 97.75 207 GLU A CA 1
ATOM 1546 C C . GLU A 1 207 ? -18.168 2.883 6.993 1.00 97.75 207 GLU A C 1
ATOM 1548 O O . GLU A 1 207 ? -18.221 1.657 7.062 1.00 97.75 207 GLU A O 1
ATOM 1553 N N . ILE A 1 208 ? -18.290 3.644 8.091 1.00 97.50 208 ILE A N 1
ATOM 1554 C CA . ILE A 1 208 ? -18.613 3.089 9.416 1.00 97.50 208 ILE A CA 1
ATOM 1555 C C . ILE A 1 208 ? -19.881 2.221 9.386 1.00 97.50 208 ILE A C 1
ATOM 1557 O O . ILE A 1 208 ? -19.983 1.253 10.138 1.00 97.50 208 ILE A O 1
ATOM 1561 N N . GLY A 1 209 ? -20.810 2.505 8.466 1.00 96.50 209 GLY A N 1
ATOM 1562 C CA . GLY A 1 209 ? -21.997 1.693 8.210 1.00 96.50 209 GLY A CA 1
ATOM 1563 C C . GLY A 1 209 ? -21.704 0.270 7.731 1.00 96.50 209 GLY A C 1
ATOM 1564 O O . GLY A 1 209 ? -22.604 -0.559 7.743 1.00 96.50 209 GLY A O 1
ATOM 1565 N N . GLN A 1 210 ? -20.480 -0.066 7.324 1.00 97.19 210 GLN A N 1
ATOM 1566 C CA . GLN A 1 210 ? -20.104 -1.434 6.942 1.00 97.19 210 GLN A CA 1
ATOM 1567 C C . GLN A 1 210 ? -19.926 -2.353 8.162 1.00 97.19 210 GLN A C 1
ATOM 1569 O O . GLN A 1 210 ? -20.048 -3.573 8.047 1.00 97.19 210 GLN A O 1
ATOM 1574 N N . LEU A 1 211 ? -19.701 -1.783 9.350 1.00 97.88 211 LEU A N 1
ATOM 1575 C CA . LEU A 1 211 ? -19.400 -2.516 10.581 1.00 97.88 211 LEU A CA 1
ATOM 1576 C C . LEU A 1 211 ? -20.672 -3.018 11.281 1.00 97.88 211 LEU A C 1
ATOM 1578 O O . LEU A 1 211 ? -20.989 -2.644 12.406 1.00 97.88 211 LEU A O 1
ATOM 1582 N N . GLN A 1 212 ? -21.429 -3.885 10.614 1.00 97.38 212 GLN A N 1
ATOM 1583 C CA . GLN A 1 212 ? -22.762 -4.329 11.054 1.00 97.38 212 GLN A CA 1
ATOM 1584 C C . GLN A 1 212 ? -22.778 -5.096 12.395 1.00 97.38 212 GLN A C 1
ATOM 1586 O O . GLN A 1 212 ? -23.832 -5.227 13.026 1.00 97.38 212 GLN A O 1
ATOM 1591 N N . LYS A 1 213 ? -21.623 -5.596 12.855 1.00 98.06 213 LYS A N 1
ATOM 1592 C CA . LYS A 1 213 ? -21.463 -6.236 14.173 1.00 98.06 213 LYS A CA 1
ATOM 1593 C C . LYS A 1 213 ? -21.042 -5.276 15.287 1.00 98.06 213 LYS A C 1
ATOM 1595 O O . LYS A 1 213 ? -21.002 -5.697 16.441 1.00 98.06 213 LYS A O 1
ATOM 1600 N N . LEU A 1 214 ? -20.776 -4.007 14.969 1.00 98.44 214 LEU A N 1
ATOM 1601 C CA . LEU A 1 214 ? -20.290 -3.024 15.929 1.00 98.44 214 LEU A CA 1
ATOM 1602 C C . LEU A 1 214 ? -21.317 -2.794 17.042 1.00 98.44 214 LEU A C 1
ATOM 1604 O O . LEU A 1 214 ? -22.478 -2.476 16.785 1.00 98.44 214 LEU A O 1
ATOM 1608 N N . ARG A 1 215 ? -20.858 -2.948 18.282 1.00 97.62 215 ARG A N 1
ATOM 1609 C CA . ARG A 1 215 ? -21.611 -2.740 19.524 1.00 97.62 215 ARG A CA 1
ATOM 1610 C C . ARG A 1 215 ? -21.116 -1.527 20.284 1.00 97.62 215 ARG A C 1
ATOM 1612 O O . ARG A 1 215 ? -21.919 -0.812 20.880 1.00 97.62 215 ARG A O 1
ATOM 1619 N N . GLU A 1 216 ? -19.814 -1.278 20.229 1.00 98.06 216 GLU A N 1
ATOM 1620 C CA . GLU A 1 216 ? -19.178 -0.178 20.935 1.00 98.06 216 GLU A CA 1
ATOM 1621 C C . GLU A 1 216 ? -18.330 0.685 19.998 1.00 98.06 216 GLU A C 1
ATOM 1623 O O . GLU A 1 216 ? -17.450 0.187 19.293 1.00 98.06 216 GLU A O 1
ATOM 1628 N N . LEU A 1 217 ? -18.556 1.997 20.042 1.00 98.19 217 LEU A N 1
ATOM 1629 C CA . LEU A 1 217 ? -17.785 2.994 19.307 1.00 98.19 217 LEU A CA 1
ATOM 1630 C C . LEU A 1 217 ? -17.265 4.066 20.270 1.00 98.19 217 LEU A C 1
ATOM 1632 O O . LEU A 1 217 ? -18.036 4.878 20.783 1.00 98.19 217 LEU A O 1
ATOM 1636 N N . LYS A 1 218 ? -15.952 4.079 20.511 1.00 97.81 218 LYS A N 1
ATOM 1637 C CA . LYS A 1 218 ? -15.295 5.044 21.404 1.00 97.81 218 LYS A CA 1
ATOM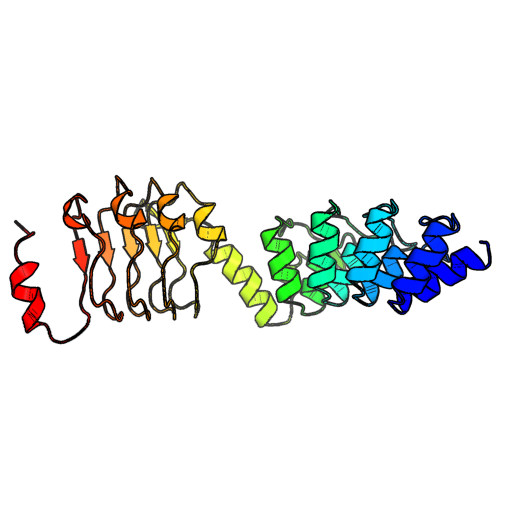 1638 C C . LYS A 1 218 ? -14.516 6.069 20.590 1.00 97.81 218 LYS A C 1
ATOM 1640 O O . LYS A 1 218 ? -13.601 5.721 19.851 1.00 97.81 218 LYS A O 1
ATOM 1645 N N . LEU A 1 219 ? -14.903 7.328 20.716 1.00 97.12 219 LEU A N 1
ATOM 1646 C CA . LEU A 1 219 ? -14.443 8.474 19.931 1.00 97.12 219 LEU A CA 1
ATOM 1647 C C . LEU A 1 219 ? -14.078 9.667 20.822 1.00 97.12 219 LEU A C 1
ATOM 1649 O O . LEU A 1 219 ? -13.910 10.778 20.312 1.00 97.12 219 LEU A O 1
ATOM 1653 N N . GLU A 1 220 ? -13.973 9.477 22.138 1.00 95.00 220 GLU A N 1
ATOM 1654 C CA . GLU A 1 220 ? -13.702 10.581 23.056 1.00 95.00 220 GLU A CA 1
ATOM 1655 C C . GLU A 1 220 ? -12.375 11.287 22.749 1.00 95.00 220 GLU A C 1
ATOM 1657 O O . GLU A 1 220 ? -11.449 10.692 22.200 1.00 95.00 220 GLU A O 1
ATOM 1662 N N . ASN A 1 221 ? -12.263 12.562 23.119 1.00 95.00 221 ASN A N 1
ATOM 1663 C CA . ASN A 1 221 ? -11.043 13.357 22.925 1.00 95.00 221 ASN A CA 1
ATOM 1664 C C . ASN A 1 221 ? -10.583 13.391 21.454 1.00 95.00 221 ASN A C 1
ATOM 1666 O O . ASN A 1 221 ? -9.451 13.039 21.127 1.00 95.00 221 ASN A O 1
ATOM 1670 N N . ASN A 1 222 ? -11.480 13.827 20.570 1.00 96.50 222 ASN A N 1
ATOM 1671 C CA . ASN A 1 222 ? -11.216 14.056 19.149 1.00 96.50 222 ASN A CA 1
ATOM 1672 C C . ASN A 1 222 ? -11.649 15.482 18.742 1.00 96.50 222 ASN A C 1
ATOM 1674 O O . ASN A 1 222 ? -11.896 16.351 19.579 1.00 96.50 222 ASN A O 1
ATOM 1678 N N . LEU A 1 223 ? -11.691 15.774 17.441 1.00 95.94 223 LEU A N 1
ATOM 1679 C CA . LEU A 1 223 ? -12.068 17.076 16.880 1.00 95.94 223 LEU A CA 1
ATOM 1680 C C . LEU A 1 223 ? -13.346 16.991 16.026 1.00 95.94 223 LEU A C 1
ATOM 1682 O O . LEU A 1 223 ? -13.551 17.860 15.176 1.00 95.94 223 LEU A O 1
ATOM 1686 N N . LEU A 1 224 ? -14.187 15.971 16.241 1.00 95.69 224 LEU A N 1
ATOM 1687 C CA . LEU A 1 224 ? -15.371 15.698 15.424 1.00 95.69 224 LEU A CA 1
ATOM 1688 C C . LEU A 1 224 ? -16.374 16.846 15.511 1.00 95.69 224 LEU A C 1
ATOM 1690 O O . LEU A 1 224 ? -16.743 17.252 16.614 1.00 95.69 224 LEU A O 1
ATOM 1694 N N . THR A 1 225 ? -16.836 17.339 14.364 1.00 92.56 225 THR A N 1
ATOM 1695 C CA . THR A 1 225 ? -17.894 18.365 14.274 1.00 92.56 225 THR A CA 1
ATOM 1696 C C . THR A 1 225 ? -19.279 17.767 14.049 1.00 92.56 225 THR A C 1
ATOM 1698 O O . THR A 1 225 ? -20.285 18.358 14.436 1.00 92.56 225 THR A O 1
ATOM 1701 N N . GLU A 1 226 ? -19.325 16.567 13.478 1.00 92.75 226 GLU A N 1
ATOM 1702 C CA . GLU A 1 226 ? -20.538 15.799 13.220 1.00 92.75 226 GLU A CA 1
ATOM 1703 C C . GLU A 1 226 ? -20.256 14.292 13.292 1.00 92.75 226 GLU A C 1
ATOM 1705 O O . GLU A 1 226 ? -19.102 13.853 13.310 1.00 92.75 226 GLU A O 1
ATOM 1710 N N . LEU A 1 227 ? -21.331 13.508 13.343 1.00 95.06 227 LEU A N 1
ATOM 1711 C CA . LEU A 1 227 ? -21.303 12.059 13.173 1.00 95.06 227 LEU A CA 1
ATOM 1712 C C . LEU A 1 227 ? -22.011 11.702 11.856 1.00 95.06 227 LEU A C 1
ATOM 1714 O O . LEU A 1 227 ? -23.054 12.298 11.576 1.00 95.06 227 LEU A O 1
ATOM 1718 N N . PRO A 1 228 ? -21.500 10.731 11.079 1.00 96.69 228 PRO A N 1
ATOM 1719 C CA . PRO A 1 228 ? -22.096 10.319 9.810 1.00 96.69 228 PRO A CA 1
ATOM 1720 C C . PRO A 1 228 ? -23.484 9.702 10.005 1.00 96.69 228 PRO A C 1
ATOM 1722 O O . PRO A 1 228 ? -23.781 9.090 11.041 1.00 96.69 228 PRO A O 1
ATOM 1725 N N . GLN A 1 229 ? -24.329 9.807 8.980 1.00 96.75 229 GLN A N 1
ATOM 1726 C CA . GLN A 1 229 ? -25.699 9.295 9.034 1.00 96.75 229 GLN A CA 1
ATOM 1727 C C . GLN A 1 229 ? -25.722 7.763 9.137 1.00 96.75 229 GLN A C 1
ATOM 1729 O O . GLN A 1 229 ? -26.604 7.204 9.801 1.00 96.75 229 GLN A O 1
ATOM 1734 N N . ALA A 1 230 ? -24.734 7.081 8.553 1.00 97.19 230 ALA A N 1
ATOM 1735 C CA . ALA A 1 230 ? -24.569 5.634 8.615 1.00 97.19 230 ALA A CA 1
ATOM 1736 C C . ALA A 1 230 ? -24.492 5.059 10.038 1.00 97.19 230 ALA A C 1
ATOM 1738 O O . ALA A 1 230 ? -24.855 3.905 10.231 1.00 97.19 230 ALA A O 1
ATOM 1739 N N . ILE A 1 231 ? -24.122 5.832 11.068 1.00 96.12 231 ILE A N 1
ATOM 1740 C CA . ILE A 1 231 ? -24.162 5.330 12.457 1.00 96.12 231 ILE A CA 1
ATOM 1741 C C . ILE A 1 231 ? -25.581 4.900 12.858 1.00 96.12 231 ILE A C 1
ATOM 1743 O O . ILE A 1 231 ? -25.759 3.958 13.627 1.00 96.12 231 ILE A O 1
ATOM 1747 N N . THR A 1 232 ? -26.609 5.539 12.292 1.00 94.69 232 THR A N 1
ATOM 1748 C CA . THR A 1 232 ? -28.018 5.225 12.580 1.00 94.69 232 THR A CA 1
ATOM 1749 C C . THR A 1 232 ? -28.511 3.927 11.935 1.00 94.69 232 THR A C 1
ATOM 1751 O O . THR A 1 232 ? -29.627 3.496 12.226 1.00 94.69 232 THR A O 1
ATOM 1754 N N . THR A 1 233 ? -27.706 3.302 11.070 1.00 94.81 233 THR A N 1
ATOM 1755 C CA . THR A 1 233 ? -28.038 2.036 10.401 1.00 94.81 233 THR A CA 1
ATOM 1756 C C . THR A 1 233 ? -27.385 0.824 11.064 1.00 94.81 233 THR A C 1
ATOM 1758 O O . THR A 1 233 ? -27.652 -0.299 10.644 1.00 94.81 233 THR A O 1
ATOM 1761 N N . LEU A 1 234 ? -26.565 1.025 12.105 1.00 96.81 234 LEU A N 1
ATOM 1762 C CA . LEU A 1 234 ? -25.852 -0.041 12.805 1.00 96.81 234 LEU A CA 1
ATOM 1763 C C . LEU A 1 234 ? -26.780 -0.756 13.805 1.00 96.81 234 LEU A C 1
ATOM 1765 O O . LEU A 1 234 ? -27.124 -0.182 14.840 1.00 96.81 234 LEU A O 1
ATOM 1769 N N . PRO A 1 235 ? -27.192 -2.011 13.536 1.00 94.62 235 PRO A N 1
ATOM 1770 C CA . PRO A 1 235 ? -28.299 -2.646 14.256 1.00 94.62 235 PRO A CA 1
ATOM 1771 C C . PRO A 1 235 ? -27.939 -3.072 15.683 1.00 94.62 235 PRO A C 1
ATOM 1773 O O . PRO A 1 235 ? -28.826 -3.206 16.523 1.00 94.62 235 PRO A O 1
ATOM 1776 N N . ASN A 1 236 ? -26.651 -3.296 15.948 1.00 95.12 236 ASN A N 1
ATOM 1777 C CA . ASN A 1 236 ? -26.148 -3.809 17.221 1.00 95.12 236 ASN A CA 1
ATOM 1778 C C . ASN A 1 236 ? -25.451 -2.741 18.065 1.00 95.12 236 ASN A C 1
ATOM 1780 O O . ASN A 1 236 ? -24.954 -3.066 19.143 1.00 95.12 236 ASN A O 1
ATOM 1784 N N . LEU A 1 237 ? -25.395 -1.492 17.589 1.00 96.75 237 LEU A N 1
ATOM 1785 C CA . LEU A 1 237 ? -24.670 -0.431 18.270 1.00 96.75 237 LEU A CA 1
ATOM 1786 C C . LEU A 1 237 ? -25.389 -0.079 19.572 1.00 96.75 237 LEU A C 1
ATOM 1788 O O . LEU A 1 237 ? -26.566 0.278 19.573 1.00 96.75 237 LEU A O 1
ATOM 1792 N N . GLN A 1 238 ? -24.663 -0.205 20.676 1.00 93.06 238 GLN A N 1
ATOM 1793 C CA . GLN A 1 238 ? -25.183 -0.104 22.035 1.00 93.06 238 GLN A CA 1
ATOM 1794 C C . GLN A 1 238 ? -24.482 0.981 22.843 1.00 93.06 238 GLN A C 1
ATOM 1796 O O . GLN A 1 238 ? -25.112 1.580 23.716 1.00 93.06 238 GLN A O 1
ATOM 1801 N N . HIS A 1 239 ? -23.193 1.218 22.599 1.00 94.75 239 HIS A N 1
ATOM 1802 C CA . HIS A 1 239 ? -22.402 2.193 23.344 1.00 94.75 239 HIS A CA 1
ATOM 1803 C C . HIS A 1 239 ? -21.686 3.128 22.377 1.00 94.75 239 HIS A C 1
ATOM 1805 O O . HIS A 1 239 ? -20.959 2.683 21.486 1.00 94.75 239 HIS A O 1
ATOM 1811 N N . ILE A 1 240 ? -21.883 4.431 22.564 1.00 94.62 240 ILE A N 1
ATOM 1812 C CA . ILE A 1 240 ? -21.181 5.470 21.814 1.00 94.62 240 ILE A CA 1
ATOM 1813 C C . ILE A 1 240 ? -20.596 6.468 22.809 1.00 94.62 240 ILE A C 1
ATOM 1815 O O . 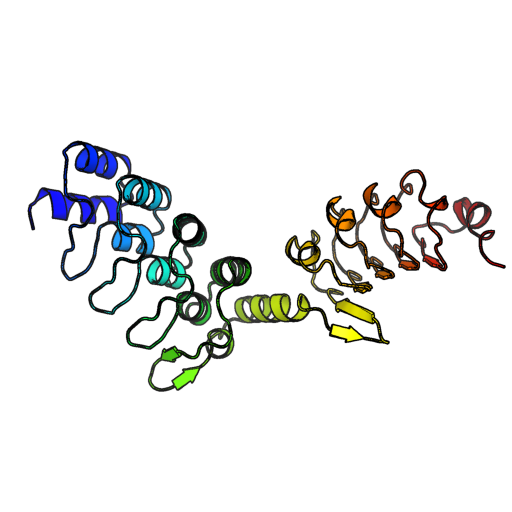ILE A 1 240 ? -21.331 7.109 23.561 1.00 94.62 240 ILE A O 1
ATOM 1819 N N . ASP A 1 241 ? -19.280 6.653 22.778 1.00 94.12 241 ASP A N 1
ATOM 1820 C CA . ASP A 1 241 ? -18.625 7.736 23.509 1.00 94.12 241 ASP A CA 1
ATOM 1821 C C . ASP A 1 241 ? -18.049 8.753 22.537 1.00 94.12 241 ASP A C 1
ATOM 1823 O O . ASP A 1 241 ? -17.101 8.465 21.823 1.00 94.12 241 ASP A O 1
ATOM 1827 N N . VAL A 1 242 ? -18.624 9.950 22.508 1.00 93.31 242 VAL A N 1
ATOM 1828 C CA . VAL A 1 242 ? -18.158 11.082 21.697 1.00 93.31 242 VAL A CA 1
ATOM 1829 C C . VAL A 1 242 ? -17.846 12.289 22.577 1.00 93.31 242 VAL A C 1
ATOM 1831 O O . VAL A 1 242 ? -17.829 13.431 22.112 1.00 93.31 242 VAL A O 1
ATOM 1834 N N . SER A 1 243 ? -17.592 12.061 23.865 1.00 90.62 243 SER A N 1
ATOM 1835 C CA . SER A 1 243 ? -17.234 13.121 24.799 1.00 90.62 243 SER A CA 1
ATOM 1836 C C . SER A 1 243 ? -15.964 13.860 24.357 1.00 90.62 243 SER A C 1
ATOM 1838 O O . SER A 1 243 ? -15.128 13.337 23.628 1.00 90.62 243 SER A O 1
ATOM 1840 N N . HIS A 1 244 ? -15.824 15.126 24.744 1.00 90.50 244 HIS A N 1
ATOM 1841 C CA . HIS A 1 244 ? -14.646 15.938 24.411 1.00 90.50 244 HIS A CA 1
ATOM 1842 C C . HIS A 1 244 ? -14.342 16.059 22.895 1.00 90.50 244 HIS A C 1
ATOM 1844 O O . HIS A 1 244 ? -13.189 16.150 22.488 1.00 90.50 244 HIS A O 1
ATOM 1850 N N . ASN A 1 245 ? -15.391 16.092 22.068 1.00 90.38 245 ASN A N 1
ATOM 1851 C CA . ASN A 1 245 ? -15.400 16.505 20.661 1.00 90.38 245 ASN A CA 1
ATOM 1852 C C . ASN A 1 245 ? -15.976 17.927 20.462 1.00 90.38 245 ASN A C 1
ATOM 1854 O O . ASN A 1 245 ? -16.156 18.690 21.415 1.00 90.38 245 ASN A O 1
ATOM 1858 N N . LYS A 1 246 ? -16.277 18.296 19.210 1.00 90.38 246 LYS A N 1
ATOM 1859 C CA . LYS A 1 246 ? -16.861 19.583 18.792 1.00 90.38 246 LYS A CA 1
ATOM 1860 C C . LYS A 1 246 ? -18.248 19.418 18.148 1.00 90.38 246 LYS A C 1
ATOM 1862 O O . LYS A 1 246 ? -18.628 20.231 17.312 1.00 90.38 246 LYS A O 1
ATOM 1867 N N . LEU A 1 247 ? -18.981 18.363 18.512 1.00 86.62 247 LEU A N 1
ATOM 1868 C CA . LEU A 1 247 ? -20.293 18.057 17.939 1.00 86.62 247 LEU A CA 1
ATOM 1869 C C . LEU A 1 247 ? -21.314 19.151 18.277 1.00 86.62 247 LEU A C 1
ATOM 1871 O O . LEU A 1 247 ? -21.531 19.465 19.449 1.00 86.62 247 LEU A O 1
ATOM 1875 N N . GLU A 1 248 ? -21.980 19.691 17.256 1.00 84.38 248 GLU A N 1
ATOM 1876 C CA . GLU A 1 248 ? -23.094 20.635 17.443 1.00 84.38 248 GLU A CA 1
ATOM 1877 C C . GLU A 1 248 ? -24.457 19.933 17.460 1.00 84.38 248 GLU A C 1
ATOM 1879 O O . GLU A 1 248 ? -25.392 20.376 18.136 1.00 84.38 248 GLU A O 1
ATOM 1884 N N . THR A 1 249 ? -24.567 18.831 16.718 1.00 85.19 249 THR A N 1
ATOM 1885 C CA . THR A 1 249 ? -25.792 18.046 16.541 1.00 85.19 249 THR A CA 1
ATOM 1886 C C . THR A 1 249 ? -25.477 16.550 16.468 1.00 85.19 249 THR A C 1
ATOM 1888 O O . THR A 1 249 ? -24.317 16.144 16.402 1.00 85.19 249 THR A O 1
ATOM 1891 N N . LEU A 1 250 ? -26.526 15.728 16.519 1.00 88.25 250 LEU A N 1
ATOM 1892 C CA . LEU A 1 250 ? -26.464 14.286 16.284 1.00 88.25 250 LEU A CA 1
ATOM 1893 C C . LEU A 1 250 ? -27.274 13.949 15.023 1.00 88.25 250 LEU A C 1
ATOM 1895 O O . LEU A 1 250 ? -28.244 14.660 14.750 1.00 88.25 250 LEU A O 1
ATOM 1899 N N . PRO A 1 251 ? -26.925 12.874 14.292 1.00 91.19 251 PRO A N 1
ATOM 1900 C CA . PRO A 1 251 ? -27.602 12.494 13.058 1.00 91.19 251 PRO A CA 1
ATOM 1901 C C . PRO A 1 251 ? -29.065 12.114 13.297 1.00 91.19 251 PRO A C 1
ATOM 1903 O O . PRO A 1 251 ? -29.453 11.613 14.363 1.00 91.19 251 PRO A O 1
ATOM 1906 N N . ASP A 1 252 ? -29.890 12.322 12.273 1.00 89.75 252 ASP A N 1
ATOM 1907 C CA . ASP A 1 252 ? -31.328 12.108 12.368 1.00 89.75 252 ASP A CA 1
ATOM 1908 C C . ASP A 1 252 ? -31.652 10.633 12.605 1.00 89.75 252 ASP A C 1
ATOM 1910 O O . ASP A 1 252 ? -31.265 9.737 11.854 1.00 89.75 252 ASP A O 1
ATOM 1914 N N . GLY A 1 253 ? -32.424 10.360 13.654 1.00 86.56 253 GLY A N 1
ATOM 1915 C CA . GLY A 1 253 ? -32.785 8.995 14.021 1.00 86.56 253 GLY A CA 1
ATOM 1916 C C . GLY A 1 253 ? -31.739 8.253 14.846 1.00 86.56 253 GLY A C 1
ATOM 1917 O O . GLY A 1 253 ? -31.908 7.051 15.033 1.00 86.56 253 GLY A O 1
ATOM 1918 N N . ILE A 1 254 ? -30.744 8.947 15.415 1.00 86.88 254 ILE A N 1
ATOM 1919 C CA . ILE A 1 254 ? -29.900 8.398 16.492 1.00 86.88 254 ILE A CA 1
ATOM 1920 C C . ILE A 1 254 ? -30.746 7.817 17.642 1.00 86.88 254 ILE A C 1
ATOM 1922 O O . ILE A 1 254 ? -30.380 6.817 18.243 1.00 86.88 254 ILE A O 1
ATOM 1926 N N . SER A 1 255 ? -31.934 8.382 17.888 1.00 82.50 255 SER A N 1
ATOM 1927 C CA . SER A 1 255 ? -32.905 7.907 18.881 1.00 82.50 255 SER A CA 1
ATOM 1928 C C . SER A 1 255 ? -33.592 6.582 18.530 1.00 82.50 255 SER A C 1
ATOM 1930 O O . SER A 1 255 ? -34.295 6.033 19.372 1.00 82.50 255 SER A O 1
ATOM 1932 N N . ARG A 1 256 ? -33.448 6.080 17.295 1.00 86.44 256 ARG A N 1
ATOM 1933 C CA . ARG A 1 256 ? -33.966 4.761 16.890 1.00 86.44 256 ARG A CA 1
ATOM 1934 C C . ARG A 1 256 ? -33.029 3.627 17.298 1.00 86.44 256 ARG A C 1
ATOM 1936 O O . ARG A 1 256 ? -33.478 2.484 17.387 1.00 86.44 256 ARG A O 1
ATOM 1943 N N . LEU A 1 257 ? -31.756 3.940 17.536 1.00 85.44 257 LEU A N 1
ATOM 1944 C CA . LEU A 1 257 ? -30.790 2.974 18.035 1.00 85.44 257 LEU A CA 1
ATOM 1945 C C . LEU A 1 257 ? -31.175 2.544 19.455 1.00 85.44 257 LEU A C 1
ATOM 1947 O O . LEU A 1 257 ? -31.589 3.365 20.272 1.00 85.44 257 LEU A O 1
ATOM 1951 N N . GLN A 1 258 ? -31.010 1.257 19.752 1.00 85.50 258 GLN A N 1
ATOM 1952 C CA . GLN A 1 258 ? -31.215 0.700 21.092 1.00 85.50 258 GLN A CA 1
ATOM 1953 C C . GLN A 1 258 ? -29.943 0.893 21.935 1.00 85.50 258 GLN A C 1
ATOM 1955 O O . GLN A 1 258 ? -29.336 -0.070 22.401 1.00 85.50 258 GLN A O 1
ATOM 1960 N N . LEU A 1 259 ? -29.499 2.149 22.065 1.00 81.44 259 LEU A N 1
ATOM 1961 C CA . LEU A 1 259 ? -28.298 2.485 22.825 1.00 81.44 259 LEU A CA 1
ATOM 1962 C C . LEU A 1 259 ? -28.547 2.271 24.315 1.00 81.44 259 LEU A C 1
ATOM 1964 O O . LEU A 1 259 ? -29.496 2.816 24.876 1.00 81.44 259 LEU A O 1
ATOM 1968 N N . HIS A 1 260 ? -27.642 1.539 24.953 1.00 83.19 260 HIS A N 1
ATOM 1969 C CA . HIS A 1 260 ? -27.534 1.531 26.402 1.00 83.19 260 HIS A CA 1
ATOM 1970 C C . HIS A 1 260 ? -26.810 2.787 26.879 1.00 83.19 260 HIS A C 1
ATOM 1972 O O . HIS A 1 260 ? -27.234 3.369 27.857 1.00 83.19 260 HIS A O 1
ATOM 1978 N N . GLU A 1 261 ? -25.749 3.240 26.199 1.00 79.56 261 GLU A N 1
ATOM 1979 C CA . GLU A 1 261 ? -24.931 4.368 26.664 1.00 79.56 261 GLU A CA 1
ATOM 1980 C C . GLU A 1 261 ? -24.562 5.325 25.522 1.00 79.56 261 GLU A C 1
ATOM 1982 O O . GLU A 1 261 ? -24.118 4.906 24.452 1.00 79.56 261 GLU A O 1
ATOM 1987 N N . LEU A 1 262 ? -24.738 6.632 25.759 1.00 84.50 262 LEU A N 1
ATOM 1988 C CA . LEU A 1 262 ? -24.328 7.708 24.853 1.00 84.50 262 LEU A CA 1
ATOM 1989 C C . LEU A 1 262 ? -23.670 8.847 25.649 1.00 84.50 262 LEU A C 1
ATOM 1991 O O . LEU A 1 262 ? -24.353 9.629 26.317 1.00 84.50 262 LEU A O 1
ATOM 1995 N N . TYR A 1 263 ? -22.346 8.970 25.556 1.00 80.88 263 TYR A N 1
ATOM 1996 C CA . TYR A 1 263 ? -21.576 10.006 26.247 1.00 80.88 263 TYR A CA 1
ATOM 1997 C C . TYR A 1 263 ? -21.305 11.199 25.321 1.00 80.88 263 TYR A C 1
ATOM 1999 O O . TYR A 1 263 ? -20.603 11.089 24.322 1.00 80.88 263 TYR A O 1
ATOM 2007 N N . LEU A 1 264 ? -21.859 12.369 25.664 1.00 76.50 264 LEU A N 1
ATOM 2008 C CA . LEU A 1 264 ? -21.857 13.582 24.825 1.00 76.50 264 LEU A CA 1
ATOM 2009 C C . LEU A 1 264 ? -21.129 14.770 25.463 1.00 76.50 264 LEU A C 1
ATOM 2011 O O . LEU A 1 264 ? -21.503 15.905 25.198 1.00 76.50 264 LEU A O 1
ATOM 2015 N N . LYS A 1 265 ? -20.196 14.583 26.407 1.00 69.06 265 LYS A N 1
ATOM 2016 C CA . LYS A 1 265 ? -19.687 15.707 27.221 1.00 69.06 265 LYS A CA 1
ATOM 2017 C C . LYS A 1 265 ? -18.830 16.679 26.389 1.00 69.06 265 LYS A C 1
ATOM 2019 O O . LYS A 1 265 ? -17.607 16.646 26.431 1.00 69.06 265 LYS A O 1
ATOM 2024 N N . THR A 1 266 ? -19.494 17.559 25.650 1.00 54.50 266 THR A N 1
ATOM 2025 C CA . THR A 1 266 ? -18.954 18.595 24.776 1.00 54.50 266 THR A CA 1
ATOM 2026 C C . THR A 1 266 ? -19.695 19.898 25.084 1.00 54.50 266 THR A C 1
ATOM 2028 O O . THR A 1 266 ? -20.736 20.200 24.517 1.00 54.50 266 THR A O 1
ATOM 2031 N N . ILE A 1 267 ? -19.119 20.651 26.031 1.00 46.91 267 ILE A N 1
ATOM 2032 C CA . ILE A 1 267 ? -19.398 22.055 26.402 1.00 46.91 267 ILE A CA 1
ATOM 2033 C C . ILE A 1 267 ? -20.714 22.330 27.171 1.00 46.91 267 ILE A C 1
ATOM 2035 O O . ILE A 1 267 ? -21.802 21.904 26.809 1.00 46.91 267 ILE A O 1
ATOM 2039 N N . ASP A 1 268 ? -20.559 23.067 28.280 1.00 47.53 268 ASP A N 1
ATOM 2040 C CA . ASP A 1 268 ? -21.575 23.643 29.176 1.00 47.53 268 ASP A CA 1
ATOM 2041 C C . ASP A 1 268 ? -22.887 22.844 29.312 1.00 47.53 268 ASP A C 1
ATOM 2043 O O . ASP A 1 268 ? -23.918 23.110 28.691 1.00 47.53 268 ASP A O 1
ATOM 2047 N N . SER A 1 269 ? -22.810 21.855 30.201 1.00 45.25 269 SER A N 1
ATOM 2048 C CA . SER A 1 269 ? -23.821 20.875 30.626 1.00 45.25 269 SER A CA 1
ATOM 2049 C C . SER A 1 269 ? -25.298 21.314 30.701 1.00 45.25 269 SER A C 1
ATOM 2051 O O . SER A 1 269 ? -26.179 20.463 30.730 1.00 45.25 269 SER A O 1
ATOM 2053 N N . LYS A 1 270 ? -25.630 22.607 30.702 1.00 45.94 270 LYS A N 1
ATOM 2054 C CA . LYS A 1 270 ? -26.983 23.101 30.994 1.00 45.94 270 LYS A CA 1
ATOM 2055 C C . LYS A 1 270 ? -27.990 22.984 29.845 1.00 45.94 270 LYS A C 1
ATOM 2057 O O . LYS A 1 270 ? -29.185 22.896 30.126 1.00 45.94 270 LYS A O 1
ATOM 2062 N N . ARG A 1 271 ? -27.567 22.982 28.571 1.00 44.09 271 ARG A N 1
ATOM 2063 C CA . ARG A 1 271 ? -28.515 23.014 27.429 1.00 44.09 271 ARG A CA 1
ATOM 2064 C C . ARG A 1 271 ? -29.020 21.634 26.995 1.00 44.09 271 ARG A C 1
ATOM 2066 O O . ARG A 1 271 ? -30.159 21.530 26.550 1.00 44.09 271 ARG A O 1
ATOM 2073 N N . TYR A 1 272 ? -28.220 20.586 27.195 1.00 41.31 272 TYR A N 1
ATOM 2074 C CA . TYR A 1 272 ? -28.541 19.224 26.747 1.00 41.31 272 TYR A CA 1
ATOM 2075 C C . TYR A 1 272 ? -28.714 18.200 27.877 1.00 41.31 272 TYR A C 1
ATOM 2077 O O . TYR A 1 272 ? -29.364 17.180 27.643 1.00 41.31 272 TYR A O 1
ATOM 2085 N N . GLN A 1 273 ? -28.299 18.496 29.124 1.00 43.12 273 GLN A N 1
ATOM 2086 C CA . GLN A 1 273 ? -28.683 17.657 30.274 1.00 43.12 273 GLN A CA 1
ATOM 2087 C C . GLN A 1 273 ? -30.208 17.529 30.387 1.00 43.12 273 GLN A C 1
ATOM 2089 O O . GLN A 1 273 ? -30.715 16.453 30.659 1.00 43.12 273 GLN A O 1
ATOM 2094 N N . LYS A 1 274 ? -30.983 18.575 30.080 1.00 39.88 274 LYS A N 1
ATOM 2095 C CA . LYS A 1 274 ? -32.452 18.484 30.161 1.00 39.88 274 LYS A CA 1
ATOM 2096 C C . LYS A 1 274 ? -33.129 17.687 29.038 1.00 39.88 274 LYS A C 1
ATOM 2098 O O . LYS A 1 274 ? -34.312 17.400 29.176 1.00 39.88 274 LYS A O 1
ATOM 2103 N N . LYS A 1 275 ? -32.431 17.324 27.953 1.00 41.72 275 LYS A N 1
ATOM 2104 C CA . LYS A 1 275 ? -33.016 16.530 26.851 1.00 41.72 275 LYS A CA 1
ATOM 2105 C C . LYS A 1 275 ? -32.528 15.083 26.783 1.00 41.72 275 LYS A C 1
ATOM 2107 O O . LYS A 1 275 ? -33.234 14.265 26.209 1.00 41.72 275 LYS A O 1
ATOM 2112 N N . PHE A 1 276 ? -31.389 14.760 27.396 1.00 44.47 276 PHE A N 1
ATOM 2113 C CA . PHE A 1 276 ? -30.806 13.414 27.320 1.00 44.47 276 PHE A CA 1
ATOM 2114 C C . PHE A 1 276 ? -30.638 12.710 28.676 1.00 44.47 276 PHE A C 1
ATOM 2116 O O . PHE A 1 276 ? -30.354 11.521 28.699 1.00 44.47 276 PHE A O 1
ATOM 2123 N N . VAL A 1 277 ? -30.924 13.374 29.806 1.00 39.59 277 VAL A N 1
ATOM 2124 C CA . VAL A 1 277 ? -30.986 12.720 31.137 1.00 39.59 277 VAL A CA 1
ATOM 2125 C C . VAL A 1 277 ? -32.225 11.812 31.295 1.00 39.59 277 VAL A C 1
ATOM 2127 O O . VAL A 1 277 ? -32.374 11.143 32.308 1.00 39.59 277 VAL A O 1
ATOM 2130 N N . HIS A 1 278 ? -33.105 11.723 30.290 1.00 37.59 278 HIS A N 1
ATOM 2131 C CA . HIS A 1 278 ? -34.347 10.941 30.371 1.00 37.59 278 HIS A CA 1
ATOM 2132 C C . HIS A 1 278 ? -34.347 9.573 29.667 1.00 37.59 278 HIS A C 1
ATOM 2134 O O . HIS A 1 278 ? -35.410 8.968 29.589 1.00 37.59 278 HIS A O 1
ATOM 2140 N N . TYR A 1 279 ? -33.207 9.047 29.209 1.00 39.09 279 TYR A N 1
ATOM 2141 C CA . TYR A 1 279 ? -33.160 7.708 28.587 1.00 39.09 279 TYR A CA 1
ATOM 2142 C C . TYR A 1 279 ? -32.621 6.583 29.483 1.00 39.09 279 TYR A C 1
ATOM 2144 O O . TYR A 1 279 ? -32.371 5.491 28.993 1.00 39.09 279 TYR A O 1
ATOM 2152 N N . PHE A 1 280 ? -32.519 6.806 30.795 1.00 36.34 280 PHE A N 1
ATOM 2153 C CA . PHE A 1 280 ? -32.131 5.762 31.745 1.00 36.34 280 PHE A CA 1
ATOM 2154 C C . PHE A 1 280 ? -33.211 5.567 32.811 1.00 36.34 280 PHE A C 1
ATOM 2156 O O . PHE A 1 280 ? -33.357 6.388 33.717 1.00 36.34 280 PHE A O 1
ATOM 2163 N N . SER A 1 281 ? -33.972 4.478 32.672 1.00 33.19 281 SER A N 1
ATOM 2164 C CA . SER A 1 281 ? -34.473 3.683 33.804 1.00 33.19 281 SER A CA 1
ATOM 2165 C C . SER A 1 281 ? -33.902 2.285 33.647 1.00 33.19 281 SER A C 1
ATOM 2167 O O . SER A 1 281 ? -33.962 1.799 32.497 1.00 33.19 281 SER A O 1
#

Radius of gyration: 24.81 Å; Cα contacts (8 Å, |Δi|>4): 591; chains: 1; bounding box: 59×38×68 Å

Foldseek 3Di:
DDPLQVVLLVCLLVLVQVSNLVSLVVVRPQADADQQDGSLLSNLLNLSLSSNLSSVVSPHDLLRAHPQRDGSLLNNLLNLNLSNNLSSVVSPYDQCRQTPQRDGSLLSNQLNVRQSSNLSSVVSPRDQPRFGCPPNDTDGSLRNHPDPSNVLSVVVSVLLQFDQDPNWRERAQAQVQDQADPPSNLVPLQGQEYAHENYAHQEYDLSVLSNLNHQYYHHHQYAHQAYDLSVLNNANHAEYAHANYNHPDYHPNPVVHNHPYYHHNDDDCPPCCVPPVPPDD

Organism: Branchiostoma floridae (NCBI:txid7739)

Nearest PDB structures (foldseek):
  6zob-assembly1_D  TM=9.413E-01  e=1.451E-13  synthetic construct
  5op1-assembly1_A  TM=9.446E-01  e=5.293E-13  synthetic construct
  7b6w-assembly1_AAA  TM=9.417E-01  e=1.231E-12  Homo sapiens
  6moj-assembly1_A-2  TM=9.318E-01  e=2.295E-11  synthetic construct
  3twt-assembly2_B  TM=9.122E-01  e=2.727E-10  Homo sapiens